Protein AF-A0A8H4WQQ3-F1 (afdb_monomer)

Organism: NCBI:txid282569

Secondary structure (DSSP, 8-state):
-----TTHHHHHHHHT--HHHHHHHHHHHHHHHHHSS------S------------TTSBHHHHHHHHHHHHHHHHTTTTS-HHHHHHHTT--HHHH---EEEEEE-PPPPPTT-TTTTTTSHHHHT--------SSEEEEEEE-SSS-EEEEEEE-TTT--HHHHHHHHHHHHHHHHHHHH-TTS--BGGG-

pLDDT: mean 80.26, std 15.05, range [39.59, 96.88]

Solvent-accessible surface area (backbone atoms only — not comparable to full-atom values): 12078 Å² total; per-residue (Å²): 13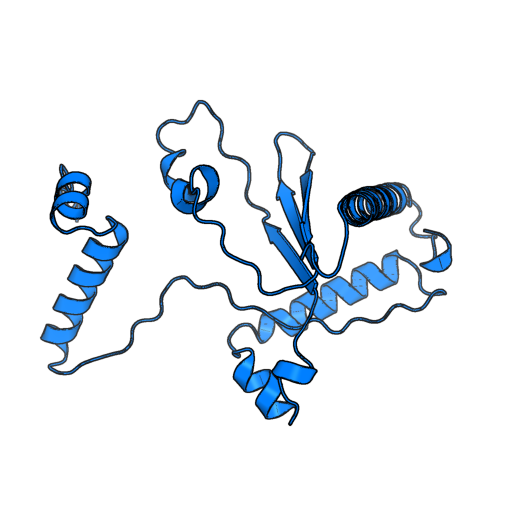6,89,78,91,56,86,58,38,66,56,50,17,57,73,74,70,48,50,59,68,48,55,52,52,46,56,49,50,55,52,50,36,68,77,64,78,50,90,82,90,80,89,76,99,72,89,72,72,79,91,82,92,79,88,85,54,58,83,40,38,47,57,56,52,52,52,49,53,53,51,50,51,51,64,50,54,78,50,54,85,59,51,58,67,60,53,32,59,75,68,74,49,58,55,86,85,70,46,72,49,62,45,81,44,78,44,90,53,80,63,78,64,92,83,41,78,80,59,56,69,78,56,38,81,56,83,72,43,85,73,73,79,82,67,93,33,54,35,32,44,36,39,33,46,38,80,76,102,42,68,45,82,44,78,47,67,32,73,92,81,43,54,71,69,55,50,52,49,51,53,50,51,54,52,47,45,53,51,50,61,71,65,43,82,80,61,70,51,29,52,70,75,102

Mean predicted aligned error: 10.43 Å

Radius of gyration: 22.16 Å; Cα contacts (8 Å, |Δi|>4): 155; chains: 1; bounding box: 56×47×51 Å

InterPro domains:
  IPR001242 Condensation domain [PF00668] (13-185)

Structure (mmCIF, N/CA/C/O backbone):
data_AF-A0A8H4WQQ3-F1
#
_entry.id   AF-A0A8H4WQQ3-F1
#
loop_
_atom_site.group_PDB
_atom_site.id
_atom_site.type_symbol
_atom_site.label_atom_id
_atom_site.label_alt_id
_atom_site.label_comp_id
_atom_site.label_asym_id
_atom_site.label_entity_id
_atom_site.label_seq_id
_atom_site.pdbx_PDB_ins_code
_atom_site.Cartn_x
_atom_site.Cartn_y
_atom_site.Cartn_z
_atom_site.occupancy
_atom_site.B_iso_or_equiv
_atom_site.auth_seq_id
_atom_site.auth_comp_id
_atom_site.auth_asym_id
_atom_site.auth_atom_id
_atom_site.pdbx_PDB_model_num
ATOM 1 N N . MET A 1 1 ? 35.604 10.184 -3.591 1.00 46.28 1 MET A N 1
ATOM 2 C CA . MET A 1 1 ? 35.791 11.022 -4.797 1.00 46.28 1 MET A CA 1
ATOM 3 C C . MET A 1 1 ? 34.620 11.992 -4.874 1.00 46.28 1 MET A C 1
ATOM 5 O O . MET A 1 1 ? 33.491 11.530 -4.796 1.00 46.28 1 MET A O 1
ATOM 9 N N . LYS A 1 2 ? 34.855 13.310 -4.925 1.00 47.78 2 LYS A N 1
ATOM 10 C CA . LYS A 1 2 ? 33.779 14.296 -5.125 1.00 47.78 2 LYS A CA 1
ATOM 11 C C . LYS A 1 2 ? 33.659 14.561 -6.620 1.00 47.78 2 LYS A C 1
ATOM 13 O O . LYS A 1 2 ? 34.654 14.922 -7.240 1.00 47.78 2 LYS A O 1
ATOM 18 N N . MET A 1 3 ? 32.474 14.337 -7.182 1.00 64.25 3 MET A N 1
ATOM 19 C CA . MET A 1 3 ? 32.207 14.645 -8.583 1.00 64.25 3 MET A CA 1
ATOM 20 C C . MET A 1 3 ? 31.626 16.054 -8.664 1.00 64.25 3 MET A C 1
ATOM 22 O O . MET A 1 3 ? 30.624 16.343 -8.008 1.00 64.25 3 MET A O 1
ATOM 26 N N . ASP A 1 4 ? 32.270 16.934 -9.427 1.00 82.25 4 ASP A N 1
ATOM 27 C CA . ASP A 1 4 ? 31.706 18.248 -9.713 1.00 82.25 4 ASP A CA 1
ATOM 28 C C . ASP A 1 4 ? 30.503 18.070 -10.639 1.00 82.25 4 ASP A C 1
ATOM 30 O O . ASP A 1 4 ? 30.627 17.618 -11.775 1.00 82.25 4 ASP A O 1
ATOM 34 N N . THR A 1 5 ? 29.328 18.366 -10.103 1.00 79.75 5 THR A N 1
ATOM 35 C CA . THR A 1 5 ? 28.041 18.244 -10.789 1.00 79.75 5 THR A CA 1
ATOM 36 C C . THR A 1 5 ? 27.404 19.610 -10.995 1.00 79.75 5 THR A C 1
ATOM 38 O O . THR A 1 5 ? 26.210 19.706 -11.265 1.00 79.75 5 THR A O 1
ATOM 41 N N . ARG A 1 6 ? 28.176 20.699 -10.883 1.00 86.06 6 ARG A N 1
ATOM 42 C CA . ARG A 1 6 ? 27.673 22.032 -11.219 1.00 86.06 6 ARG A CA 1
ATOM 43 C C . ARG A 1 6 ? 27.212 22.037 -12.671 1.00 86.06 6 ARG A C 1
ATOM 45 O O . ARG A 1 6 ? 27.948 21.666 -13.580 1.00 86.06 6 ARG A O 1
ATOM 52 N N . GLY A 1 7 ? 25.954 22.417 -12.865 1.00 76.69 7 GLY A N 1
ATOM 53 C CA . GLY A 1 7 ? 25.304 22.353 -14.166 1.00 76.69 7 GLY A CA 1
ATOM 54 C C . GLY A 1 7 ? 24.811 20.961 -14.561 1.00 76.69 7 GLY A C 1
ATOM 55 O O . GLY A 1 7 ? 24.306 20.839 -15.667 1.00 76.69 7 GLY A O 1
ATOM 56 N N . ILE A 1 8 ? 24.874 19.931 -13.704 1.00 78.94 8 ILE A N 1
ATOM 57 C CA . ILE A 1 8 ? 24.307 18.608 -14.017 1.00 78.94 8 ILE A CA 1
ATOM 58 C C . ILE A 1 8 ? 22.816 18.705 -14.290 1.00 78.94 8 ILE A C 1
ATOM 60 O O . ILE A 1 8 ? 22.351 18.065 -15.214 1.00 78.94 8 ILE A O 1
ATOM 64 N N . ASP A 1 9 ? 22.083 19.552 -13.567 1.00 66.56 9 ASP A N 1
ATOM 65 C CA . ASP A 1 9 ? 20.673 19.805 -13.853 1.00 66.56 9 ASP A CA 1
ATOM 66 C C . ASP A 1 9 ? 20.502 20.468 -15.217 1.00 66.56 9 ASP A C 1
ATOM 68 O O . ASP A 1 9 ? 19.568 20.143 -15.937 1.00 66.56 9 ASP A O 1
ATOM 72 N N . GLN A 1 10 ? 21.418 21.358 -15.614 1.00 75.19 10 GLN A N 1
ATOM 73 C CA . GLN A 1 10 ? 21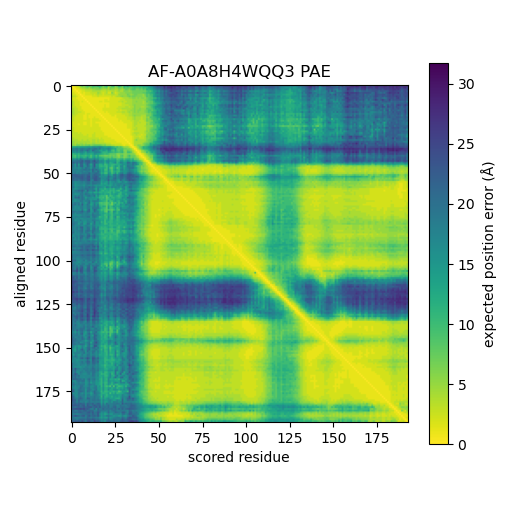.409 21.961 -16.947 1.00 75.19 10 GLN A CA 1
ATOM 74 C C . GLN A 1 10 ? 21.752 20.935 -18.029 1.00 75.19 10 GLN A C 1
ATOM 76 O O . GLN A 1 10 ? 21.120 20.925 -19.073 1.00 75.19 10 GLN A O 1
ATOM 81 N N . VAL A 1 11 ? 22.710 20.044 -17.782 1.00 80.88 11 VAL A N 1
ATOM 82 C CA . VAL A 1 11 ? 23.081 18.944 -18.680 1.00 80.88 11 VAL A CA 1
ATOM 83 C C . VAL A 1 11 ? 21.936 17.936 -18.784 1.00 80.88 11 VAL A C 1
ATOM 85 O O . VAL A 1 11 ? 21.561 17.558 -19.886 1.00 80.88 11 VAL A O 1
ATOM 88 N N . ALA A 1 12 ? 21.322 17.561 -17.663 1.00 65.06 12 ALA A N 1
ATOM 89 C CA . ALA A 1 12 ? 20.149 16.698 -17.602 1.00 65.06 12 ALA A CA 1
ATOM 90 C C . ALA A 1 12 ? 19.005 17.330 -18.384 1.00 65.06 12 ALA A C 1
ATOM 92 O O . ALA A 1 12 ? 18.402 16.668 -19.214 1.00 65.06 12 ALA A O 1
ATOM 93 N N . ARG A 1 13 ? 18.799 18.644 -18.245 1.00 61.28 13 ARG A N 1
ATOM 94 C CA . ARG A 1 13 ? 17.855 19.408 -19.070 1.00 61.28 13 ARG A CA 1
ATOM 95 C C . ARG A 1 13 ? 18.235 19.417 -20.553 1.00 61.28 13 ARG A C 1
ATOM 97 O O . ARG A 1 13 ? 17.355 19.203 -21.375 1.00 61.28 13 ARG A O 1
ATOM 104 N N . ASN A 1 14 ? 19.509 19.613 -20.902 1.00 82.19 14 ASN A N 1
ATOM 105 C CA . ASN A 1 14 ? 19.980 19.652 -22.294 1.00 82.19 14 ASN A CA 1
ATOM 106 C C . ASN A 1 14 ? 19.784 18.305 -23.004 1.00 82.19 14 ASN A C 1
ATOM 108 O O . ASN A 1 14 ? 19.417 18.277 -24.173 1.00 82.19 14 ASN A O 1
ATOM 112 N N . PHE A 1 15 ? 20.031 17.200 -22.300 1.00 72.75 15 PHE A N 1
ATOM 113 C CA . PHE A 1 15 ? 19.846 15.837 -22.806 1.00 72.75 15 PHE A CA 1
ATOM 114 C C . PHE A 1 15 ? 18.451 15.260 -22.508 1.00 72.75 15 PHE A C 1
ATOM 116 O O . PHE A 1 15 ? 18.165 14.135 -22.905 1.00 72.75 15 PHE A O 1
ATOM 123 N N . GLY A 1 16 ? 17.582 16.010 -21.824 1.00 52.69 16 GLY A N 1
ATOM 124 C CA . GLY A 1 16 ? 16.200 15.623 -21.525 1.00 52.69 16 GLY A CA 1
ATOM 125 C C . GLY A 1 16 ? 16.019 14.487 -20.504 1.00 52.69 16 GLY A C 1
ATOM 126 O O . GLY A 1 16 ? 15.115 13.675 -20.661 1.00 52.69 16 GLY A O 1
ATOM 127 N N . VAL A 1 17 ? 16.847 14.395 -19.463 1.00 66.06 17 VAL A N 1
ATOM 128 C CA . VAL A 1 17 ? 16.840 13.313 -18.461 1.00 66.06 17 VAL A CA 1
ATOM 129 C C . VAL A 1 17 ? 16.838 13.849 -17.020 1.00 66.06 17 VAL A C 1
ATOM 131 O O . VAL A 1 17 ? 17.040 15.041 -16.800 1.00 66.06 17 VAL A O 1
ATOM 134 N N . THR A 1 18 ? 16.605 12.998 -16.008 1.00 65.81 18 THR A N 1
ATOM 135 C CA . THR A 1 18 ? 16.828 13.396 -14.603 1.00 65.81 18 THR A CA 1
ATOM 136 C C . THR A 1 18 ? 18.312 13.289 -14.264 1.00 65.81 18 THR A C 1
ATOM 138 O O . THR A 1 18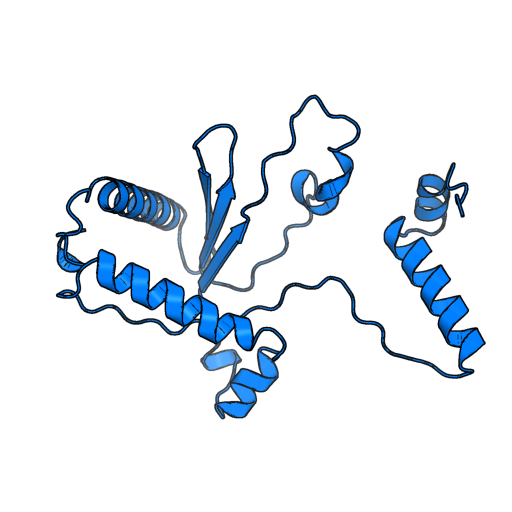 ? 19.026 12.488 -14.878 1.00 65.81 18 THR A O 1
ATOM 141 N N . PRO A 1 19 ? 18.801 14.020 -13.251 1.00 67.12 19 PRO A N 1
ATOM 142 C CA . PRO A 1 19 ? 20.152 13.802 -12.752 1.00 67.12 19 PRO A CA 1
ATOM 143 C C . PRO A 1 19 ? 20.411 12.317 -12.448 1.00 67.12 19 PRO A C 1
ATOM 145 O O . PRO A 1 19 ? 21.446 11.789 -12.838 1.00 67.12 19 PRO A O 1
ATOM 148 N N . SER A 1 20 ? 19.421 11.612 -11.879 1.00 63.69 20 SER A N 1
ATOM 149 C CA . SER A 1 20 ? 19.464 10.163 -11.625 1.00 63.69 20 SER A CA 1
ATOM 150 C C . SER A 1 20 ? 19.756 9.333 -12.885 1.00 63.69 20 SER A C 1
ATOM 152 O O . SER A 1 20 ? 20.583 8.426 -12.834 1.00 63.69 20 SER A O 1
ATOM 154 N N . ILE A 1 21 ? 19.183 9.688 -14.038 1.00 71.38 21 ILE A N 1
ATOM 155 C CA . ILE A 1 21 ? 19.431 8.990 -15.307 1.00 71.38 21 ILE A CA 1
ATOM 156 C C . ILE A 1 21 ? 20.814 9.293 -15.884 1.00 71.38 21 ILE A C 1
ATOM 158 O O . ILE A 1 21 ? 21.415 8.406 -16.484 1.00 71.38 21 ILE A O 1
ATOM 162 N N . ILE A 1 22 ? 21.372 10.488 -15.674 1.00 80.50 22 ILE A N 1
ATOM 163 C CA . ILE A 1 22 ? 22.774 10.746 -16.051 1.00 80.50 22 ILE A CA 1
ATOM 164 C C . ILE A 1 22 ? 23.697 9.784 -15.303 1.00 80.50 22 ILE A C 1
ATOM 166 O O . ILE A 1 22 ? 24.599 9.194 -15.899 1.00 80.50 22 ILE A O 1
ATOM 170 N N . PHE A 1 23 ? 23.446 9.578 -14.012 1.00 77.00 23 PHE A N 1
ATOM 171 C CA . PHE A 1 23 ? 24.194 8.613 -13.214 1.00 77.00 23 PHE A CA 1
ATOM 172 C C . PHE A 1 23 ? 23.930 7.168 -13.662 1.00 77.00 23 PHE A C 1
ATOM 174 O O . PHE A 1 23 ? 24.882 6.405 -13.827 1.00 77.00 23 PHE A O 1
ATOM 181 N N . GLN A 1 24 ? 22.669 6.804 -13.932 1.00 74.81 24 GLN A N 1
ATOM 182 C CA . GLN A 1 24 ? 22.300 5.475 -14.435 1.00 74.81 24 GLN A CA 1
ATOM 183 C C . GLN A 1 24 ? 22.945 5.179 -15.800 1.00 74.81 24 GLN A C 1
ATOM 185 O O . GLN A 1 24 ? 23.399 4.060 -16.043 1.00 74.81 24 GLN A O 1
ATOM 190 N N . ALA A 1 25 ? 23.064 6.177 -16.677 1.00 78.50 25 ALA A N 1
ATOM 191 C CA . ALA A 1 25 ? 23.728 6.065 -17.970 1.00 78.50 25 ALA A CA 1
ATOM 192 C C . ALA A 1 25 ? 25.250 5.957 -17.824 1.00 78.50 25 ALA A C 1
ATOM 194 O O . ALA A 1 25 ? 25.857 5.077 -18.430 1.00 78.50 25 ALA A O 1
ATOM 195 N N . ALA A 1 26 ? 25.873 6.793 -16.986 1.00 84.44 26 ALA A N 1
ATOM 196 C CA . ALA A 1 26 ? 27.306 6.700 -16.702 1.00 84.44 26 ALA A CA 1
ATOM 197 C C . ALA A 1 26 ? 27.681 5.306 -16.168 1.00 84.44 26 ALA A C 1
ATOM 199 O O . ALA A 1 26 ? 28.670 4.714 -16.605 1.00 84.44 26 ALA A O 1
ATOM 200 N N . PHE A 1 27 ? 26.837 4.752 -15.295 1.00 80.56 27 PHE A N 1
ATOM 201 C CA . PHE A 1 27 ? 26.964 3.393 -14.785 1.00 80.56 27 PHE A CA 1
ATOM 202 C C . PHE A 1 27 ? 26.789 2.335 -15.882 1.00 80.56 27 PHE A C 1
ATOM 204 O O . PHE A 1 27 ? 27.648 1.471 -16.039 1.00 80.56 27 PHE A O 1
ATOM 211 N N . THR A 1 28 ? 25.732 2.435 -16.691 1.00 76.31 28 THR A N 1
ATOM 212 C CA . THR A 1 28 ? 25.462 1.499 -17.798 1.00 76.31 28 THR A CA 1
ATOM 213 C C . THR A 1 28 ? 26.608 1.480 -18.816 1.00 76.31 28 THR A C 1
ATOM 215 O O . THR A 1 28 ? 27.023 0.418 -19.276 1.00 76.31 28 THR A O 1
ATOM 218 N N . LEU A 1 29 ? 27.170 2.647 -19.142 1.00 83.75 29 LEU A N 1
ATOM 219 C CA . LEU A 1 29 ? 28.273 2.787 -20.094 1.00 83.75 29 LEU A CA 1
ATOM 220 C C . LEU A 1 29 ? 29.587 2.215 -19.559 1.00 83.75 29 LEU A C 1
ATOM 222 O O . LEU A 1 29 ? 30.321 1.561 -20.301 1.00 83.75 29 LEU A O 1
ATOM 226 N N . TRP A 1 30 ? 29.895 2.450 -18.284 1.00 84.19 30 TRP A N 1
ATOM 227 C CA . TRP A 1 30 ? 31.016 1.785 -17.624 1.00 84.19 30 TRP A CA 1
ATOM 228 C C . TRP A 1 30 ? 30.828 0.263 -17.638 1.00 84.19 30 TRP A C 1
ATOM 230 O O . TRP A 1 30 ? 31.740 -0.465 -18.031 1.00 84.19 30 TRP A O 1
ATOM 240 N N . LEU A 1 31 ? 29.624 -0.197 -17.291 1.00 78.75 31 LEU A N 1
ATOM 241 C CA . LEU A 1 31 ? 29.286 -1.608 -17.174 1.00 78.75 31 LEU A CA 1
ATOM 242 C C . LEU A 1 31 ? 29.431 -2.336 -18.518 1.00 78.75 31 LEU A C 1
ATOM 244 O O . LEU A 1 31 ? 30.065 -3.384 -18.578 1.00 78.75 31 LEU A O 1
ATOM 248 N N . ALA A 1 32 ? 28.936 -1.746 -19.606 1.00 77.50 32 ALA A N 1
ATOM 249 C CA . ALA A 1 32 ? 29.079 -2.297 -20.953 1.00 77.50 32 ALA A CA 1
ATOM 250 C C . ALA A 1 32 ? 30.551 -2.409 -21.399 1.00 77.50 32 ALA A C 1
ATOM 252 O O . ALA A 1 32 ? 30.943 -3.378 -22.051 1.00 77.50 32 ALA A O 1
ATOM 253 N N . ARG A 1 33 ? 31.393 -1.429 -21.039 1.00 83.12 33 ARG A N 1
ATOM 254 C CA . ARG A 1 33 ? 32.833 -1.455 -21.359 1.00 83.12 33 ARG A CA 1
ATOM 255 C C . ARG A 1 33 ? 33.573 -2.529 -20.578 1.00 83.12 33 ARG A C 1
ATOM 257 O O . ARG A 1 33 ? 34.467 -3.170 -21.124 1.00 83.12 33 ARG A O 1
ATOM 264 N N . ALA A 1 34 ? 33.212 -2.708 -1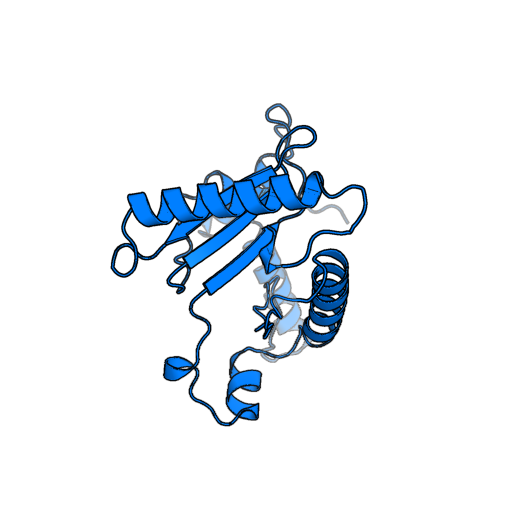9.314 1.00 74.88 34 ALA A N 1
ATOM 265 C CA . ALA A 1 34 ? 33.858 -3.666 -18.433 1.00 74.88 34 ALA A CA 1
ATOM 266 C C . ALA A 1 34 ? 33.626 -5.123 -18.874 1.00 74.88 34 ALA A C 1
ATOM 268 O O . ALA A 1 34 ? 34.502 -5.961 -18.677 1.00 74.88 34 ALA A O 1
ATOM 269 N N . THR A 1 35 ? 32.486 -5.430 -19.498 1.00 79.50 35 THR A N 1
ATOM 270 C CA . THR A 1 35 ? 32.051 -6.823 -19.735 1.00 79.50 35 THR A CA 1
ATOM 271 C C . THR A 1 35 ? 31.840 -7.203 -21.195 1.00 79.50 35 THR A C 1
ATOM 273 O O . THR A 1 35 ? 31.560 -8.363 -21.495 1.00 79.50 35 THR A O 1
ATOM 276 N N . LYS A 1 36 ? 31.975 -6.240 -22.114 1.00 66.88 36 LYS A N 1
ATOM 277 C CA . LYS A 1 36 ? 31.909 -6.443 -23.569 1.00 66.88 36 LYS A CA 1
ATOM 278 C C . LYS A 1 36 ? 30.584 -7.050 -24.081 1.00 66.88 36 LYS A C 1
ATOM 280 O O . LYS A 1 36 ? 30.545 -7.531 -25.209 1.00 66.88 36 LYS A O 1
ATOM 285 N N . SER A 1 37 ? 29.505 -7.013 -23.294 1.00 60.16 37 SER A N 1
ATOM 286 C CA . SER A 1 37 ? 28.151 -7.470 -23.660 1.00 60.16 37 SER A CA 1
ATOM 287 C C . SER A 1 37 ? 27.072 -6.707 -22.869 1.00 60.16 37 SER A C 1
ATOM 289 O O . SER A 1 37 ? 27.385 -6.001 -21.908 1.00 60.16 37 SER A O 1
ATOM 291 N N . GLY A 1 38 ? 25.809 -6.777 -23.307 1.00 56.00 38 GLY A N 1
ATOM 292 C CA . GLY A 1 38 ? 24.681 -6.140 -22.612 1.00 56.00 38 GLY A CA 1
ATOM 293 C C . GLY A 1 38 ? 24.315 -6.854 -21.304 1.00 56.00 38 GLY A C 1
ATOM 294 O O . GLY A 1 38 ? 24.435 -8.073 -21.220 1.00 56.00 38 GLY A O 1
ATOM 295 N N . HIS A 1 39 ? 23.831 -6.110 -20.301 1.00 60.44 39 HIS A N 1
ATOM 296 C CA . HIS A 1 39 ? 23.359 -6.662 -19.021 1.00 60.44 39 HIS A CA 1
ATOM 297 C C . HIS A 1 39 ? 22.082 -5.991 -18.520 1.00 60.44 39 HIS A C 1
ATOM 299 O O . HIS A 1 39 ? 21.784 -4.856 -18.892 1.00 60.44 39 HIS A O 1
ATOM 305 N N . SER A 1 40 ? 21.392 -6.666 -17.599 1.00 55.12 40 SER A N 1
ATOM 306 C CA . SER A 1 40 ? 20.269 -6.127 -16.831 1.00 55.12 40 SER A CA 1
ATOM 307 C C . SER A 1 40 ? 20.734 -5.424 -15.552 1.00 55.12 40 SER A C 1
ATOM 309 O O . SER A 1 40 ? 21.599 -5.931 -14.838 1.00 55.12 40 SER A O 1
ATOM 311 N N . ILE A 1 41 ? 20.105 -4.293 -15.230 1.00 59.06 41 ILE A N 1
ATOM 312 C CA . ILE A 1 41 ? 20.260 -3.581 -13.955 1.00 59.06 41 ILE A CA 1
ATOM 313 C C . ILE A 1 41 ? 18.892 -3.480 -13.264 1.00 59.06 41 ILE A C 1
ATOM 315 O O . ILE A 1 41 ? 17.907 -3.135 -13.914 1.00 59.06 41 ILE A O 1
ATOM 319 N N . ASN A 1 42 ? 18.819 -3.768 -11.962 1.00 56.34 42 ASN A N 1
ATOM 320 C CA . ASN A 1 42 ? 17.598 -3.561 -11.173 1.00 56.34 42 ASN A CA 1
ATOM 321 C C . ASN A 1 42 ? 17.526 -2.098 -10.705 1.00 56.34 42 ASN A C 1
ATOM 323 O O . ASN A 1 42 ? 18.515 -1.558 -10.208 1.00 56.34 42 ASN A O 1
ATOM 327 N N . GLY A 1 43 ? 16.367 -1.454 -10.876 1.00 58.75 43 GLY A N 1
ATOM 328 C CA . GLY A 1 43 ? 16.091 -0.101 -10.374 1.00 58.75 43 GLY A CA 1
ATOM 329 C C . GLY A 1 43 ? 15.431 -0.097 -8.988 1.00 58.75 43 GLY A C 1
ATOM 330 O O . GLY A 1 43 ? 15.091 -1.146 -8.449 1.00 58.75 43 GLY A O 1
ATOM 331 N N . THR A 1 44 ? 15.212 1.089 -8.412 1.00 51.72 44 THR A N 1
ATOM 332 C CA . THR A 1 44 ? 14.429 1.274 -7.175 1.00 51.72 44 THR A CA 1
ATOM 333 C C . THR A 1 44 ? 12.938 1.130 -7.473 1.00 51.72 44 THR A C 1
ATOM 335 O O . THR A 1 44 ? 12.313 2.085 -7.935 1.00 51.72 44 THR A O 1
ATOM 338 N N . LEU A 1 45 ? 12.371 -0.055 -7.246 1.00 58.62 45 LEU A N 1
ATOM 339 C CA . LEU A 1 45 ? 10.962 -0.345 -7.513 1.00 58.62 45 LEU A CA 1
ATOM 340 C C . LEU A 1 45 ? 10.301 -0.970 -6.282 1.00 58.62 45 LEU A C 1
ATOM 342 O O . LEU A 1 45 ? 10.880 -1.838 -5.634 1.00 58.62 45 LEU A O 1
ATOM 346 N N . ALA A 1 46 ? 9.085 -0.517 -5.977 1.00 71.75 46 ALA A N 1
ATOM 347 C CA . ALA A 1 46 ? 8.199 -1.196 -5.041 1.00 71.75 46 ALA A CA 1
ATOM 348 C C . ALA A 1 46 ? 7.590 -2.433 -5.718 1.00 71.75 46 ALA A C 1
ATOM 350 O O . ALA A 1 46 ? 7.276 -2.386 -6.910 1.00 71.75 46 ALA A O 1
ATOM 351 N N . ASN A 1 47 ? 7.396 -3.512 -4.957 1.00 81.44 47 ASN A N 1
ATOM 352 C CA . ASN A 1 47 ? 6.621 -4.670 -5.395 1.00 81.44 47 ASN A CA 1
ATOM 353 C C . ASN A 1 47 ? 5.242 -4.660 -4.719 1.00 81.44 47 ASN A C 1
ATOM 355 O O . ASN A 1 47 ? 5.119 -4.260 -3.562 1.00 81.44 47 ASN A O 1
ATOM 359 N N . PHE A 1 48 ? 4.210 -5.092 -5.441 1.00 86.50 48 PHE A N 1
ATOM 360 C CA . PHE A 1 48 ? 2.856 -5.223 -4.906 1.00 86.50 48 PHE A CA 1
ATOM 361 C C . PHE A 1 48 ? 2.626 -6.665 -4.478 1.00 86.50 48 PHE A C 1
ATOM 363 O O . PHE A 1 48 ? 2.851 -7.578 -5.269 1.00 86.50 48 PHE A O 1
ATOM 370 N N . LEU A 1 49 ? 2.137 -6.865 -3.257 1.00 90.38 49 LEU A N 1
ATOM 371 C CA . LEU A 1 49 ? 1.918 -8.196 -2.704 1.00 90.38 49 LEU A CA 1
ATOM 372 C C . LEU A 1 49 ? 0.432 -8.397 -2.392 1.00 90.38 49 LEU A C 1
ATOM 374 O O . LEU A 1 49 ? -0.178 -7.519 -1.776 1.00 90.38 49 LEU A O 1
ATOM 378 N N . PRO A 1 50 ? -0.176 -9.511 -2.834 1.00 91.38 50 PRO A N 1
ATOM 379 C CA . PRO A 1 50 ? -1.538 -9.839 -2.458 1.00 91.38 50 PRO A CA 1
ATOM 380 C C . PRO A 1 50 ? -1.558 -10.255 -0.986 1.00 91.38 50 PRO A C 1
ATOM 382 O O . PRO A 1 50 ? -0.784 -11.111 -0.566 1.00 91.38 50 PRO A O 1
ATOM 385 N N . ILE A 1 51 ? -2.464 -9.658 -0.220 1.00 89.25 51 ILE A N 1
ATOM 386 C CA . ILE A 1 51 ? -2.751 -10.047 1.159 1.00 89.25 51 ILE A CA 1
ATOM 387 C C . ILE A 1 51 ? -4.160 -10.632 1.154 1.00 89.25 51 ILE A C 1
ATOM 389 O O . ILE A 1 51 ? -5.105 -9.963 0.738 1.00 89.25 51 ILE A O 1
ATOM 393 N N . TRP A 1 52 ? -4.287 -11.894 1.559 1.00 83.50 52 TRP A N 1
ATOM 394 C CA . TRP A 1 52 ? -5.574 -12.567 1.698 1.00 83.50 52 TRP A CA 1
ATOM 395 C C . TRP A 1 52 ? -5.917 -12.660 3.176 1.00 83.50 52 TRP A C 1
ATOM 397 O O . TRP A 1 52 ? -5.321 -13.454 3.898 1.00 83.50 52 TRP A O 1
ATOM 407 N N . THR A 1 53 ? -6.871 -11.854 3.627 1.00 81.00 53 THR A N 1
ATOM 408 C CA . THR A 1 53 ? -7.283 -11.823 5.030 1.00 81.00 53 THR A CA 1
ATOM 409 C C . THR A 1 53 ? -8.802 -11.871 5.113 1.00 81.00 53 THR A C 1
ATOM 411 O O . THR A 1 53 ? -9.507 -11.135 4.425 1.00 81.00 53 THR A O 1
ATOM 414 N N . GLY A 1 54 ? -9.313 -12.787 5.933 1.00 84.31 54 GLY A N 1
ATOM 415 C CA . GLY A 1 54 ? -10.709 -12.796 6.360 1.00 84.31 54 GLY A CA 1
ATOM 416 C C . GLY A 1 54 ? -10.860 -12.153 7.736 1.00 84.31 54 GLY A C 1
ATOM 417 O O . GLY A 1 54 ? -9.864 -11.893 8.424 1.00 84.31 54 GLY A O 1
ATOM 418 N N . THR A 1 55 ? -12.108 -11.949 8.136 1.00 85.12 55 THR A N 1
ATOM 419 C CA . THR A 1 55 ? -12.486 -11.546 9.491 1.00 85.12 55 THR A CA 1
ATOM 420 C C . THR A 1 55 ? -13.496 -12.538 10.061 1.00 85.12 55 THR A C 1
ATOM 422 O O . THR A 1 55 ? -14.315 -13.094 9.325 1.00 85.12 55 THR A O 1
ATOM 425 N N . ASP A 1 56 ? -13.418 -12.781 11.365 1.00 89.00 56 ASP A N 1
ATOM 426 C CA . ASP A 1 56 ? -14.431 -13.509 12.134 1.00 89.00 56 ASP A CA 1
ATOM 427 C C . ASP A 1 56 ? -15.144 -12.483 13.027 1.00 89.00 56 ASP A C 1
ATOM 429 O O . ASP A 1 56 ? -14.478 -11.847 13.837 1.00 89.00 56 ASP A O 1
ATOM 433 N N . PRO A 1 57 ? -16.471 -12.288 12.911 1.00 90.06 57 PRO A N 1
ATOM 434 C CA . PRO A 1 57 ? -17.186 -11.286 13.707 1.00 90.06 57 PRO A CA 1
ATOM 435 C C . PRO A 1 57 ? -16.985 -11.432 15.222 1.00 90.06 57 PRO A C 1
ATOM 437 O O . PRO A 1 57 ? -17.018 -10.442 15.949 1.00 90.06 57 PRO A O 1
ATOM 440 N N . SER A 1 58 ? -16.743 -12.661 15.690 1.00 93.31 58 SER A N 1
ATOM 441 C CA . SER A 1 58 ? -16.530 -12.971 17.103 1.00 93.31 58 SER A CA 1
ATOM 442 C C . SER A 1 58 ? -15.076 -12.830 17.563 1.00 93.31 58 SER A C 1
ATOM 444 O O . SER A 1 58 ? -14.812 -12.900 18.768 1.00 93.31 58 SER A O 1
ATOM 446 N N . GLU A 1 59 ? -14.121 -12.632 16.643 1.00 94.19 59 GLU A N 1
ATOM 447 C CA . GLU A 1 59 ? -12.720 -12.430 17.012 1.00 94.19 59 GLU A CA 1
ATOM 448 C C . GLU A 1 59 ? -12.535 -11.068 17.681 1.00 94.19 59 GLU A C 1
ATOM 450 O O . GLU A 1 59 ? -13.183 -10.076 17.335 1.00 94.19 59 GLU A O 1
ATOM 455 N N . LYS A 1 60 ? -11.626 -11.002 18.656 1.00 93.44 60 LYS A N 1
ATOM 456 C CA . LYS A 1 60 ? -11.245 -9.717 19.235 1.00 93.44 60 LYS A CA 1
ATOM 457 C C . LYS A 1 60 ? -10.466 -8.907 18.218 1.00 93.44 60 LYS A C 1
ATOM 459 O O . LYS A 1 60 ? -9.595 -9.436 17.528 1.00 93.44 60 LYS A O 1
ATOM 464 N N . VAL A 1 61 ? -10.669 -7.595 18.236 1.00 92.19 61 VAL A N 1
ATOM 465 C CA . VAL A 1 61 ? -9.896 -6.656 17.414 1.00 92.19 61 VAL A CA 1
ATOM 466 C C . VAL A 1 61 ? -8.396 -6.805 17.679 1.00 92.19 61 VAL A C 1
ATOM 468 O O . VAL A 1 61 ? -7.598 -6.771 16.747 1.00 92.19 61 VAL A O 1
ATOM 471 N N . SER A 1 62 ? -7.990 -7.047 18.931 1.00 92.69 62 SER A N 1
ATOM 472 C CA . SER A 1 62 ? -6.585 -7.303 19.272 1.00 92.69 62 SER A CA 1
ATOM 473 C C . SER A 1 62 ? -6.004 -8.519 18.559 1.00 92.69 62 SER A C 1
ATOM 475 O O . SER A 1 62 ? -4.852 -8.482 18.131 1.00 92.69 62 SER A O 1
ATOM 477 N N . ASP A 1 63 ? -6.801 -9.575 18.432 1.00 92.94 63 ASP A N 1
ATOM 478 C CA . ASP A 1 63 ? -6.366 -10.846 17.865 1.00 92.94 63 ASP A CA 1
ATOM 479 C C . ASP A 1 63 ? -6.302 -10.725 16.336 1.00 92.94 63 ASP A C 1
ATOM 481 O O . ASP A 1 63 ? -5.321 -11.158 15.727 1.00 92.94 63 ASP A O 1
ATOM 485 N N . LEU A 1 64 ? -7.266 -10.016 15.729 1.00 91.56 64 LEU A N 1
ATOM 486 C CA . LEU A 1 64 ? -7.211 -9.604 14.325 1.00 91.56 64 LEU A CA 1
ATOM 487 C C . LEU A 1 64 ? -5.943 -8.787 14.032 1.00 91.56 64 LEU A C 1
ATOM 489 O O . LEU A 1 64 ? -5.233 -9.090 13.076 1.00 91.56 64 LEU A O 1
ATOM 493 N N . LEU A 1 65 ? -5.618 -7.778 14.849 1.00 91.38 65 LEU A N 1
ATOM 494 C CA . LEU A 1 65 ? -4.423 -6.945 14.656 1.00 91.38 65 LEU A CA 1
ATOM 495 C C . LEU A 1 65 ? -3.126 -7.761 14.740 1.00 91.38 65 LEU A C 1
ATOM 497 O O . LEU A 1 65 ? -2.234 -7.575 13.911 1.00 91.38 65 LEU A O 1
ATOM 501 N N . THR A 1 66 ? -3.021 -8.673 15.710 1.00 93.31 66 THR A N 1
ATOM 502 C CA . THR A 1 66 ? -1.870 -9.579 15.824 1.00 93.31 66 THR A CA 1
ATOM 503 C C . THR A 1 66 ? -1.747 -10.468 14.591 1.00 93.31 66 THR A C 1
ATOM 505 O O . THR A 1 66 ? -0.670 -10.537 14.002 1.00 93.31 66 THR A O 1
ATOM 508 N N . ARG A 1 67 ? -2.849 -11.072 14.138 1.00 93.56 67 ARG A N 1
ATOM 509 C CA . ARG A 1 67 ? -2.862 -11.917 12.939 1.00 93.56 67 ARG A CA 1
ATOM 510 C C . ARG A 1 67 ? -2.476 -11.143 11.678 1.00 93.56 67 ARG A C 1
ATOM 512 O O . ARG A 1 67 ? -1.621 -11.595 10.927 1.00 93.56 67 ARG A O 1
ATOM 519 N N . LEU A 1 68 ? -3.028 -9.943 11.473 1.00 91.88 68 LEU A N 1
ATOM 520 C CA . LEU A 1 68 ? -2.665 -9.082 10.340 1.00 91.88 68 LEU A CA 1
ATOM 521 C C . LEU A 1 68 ? -1.174 -8.710 10.351 1.00 91.88 68 LEU A C 1
ATOM 523 O O . LEU A 1 68 ? -0.556 -8.613 9.289 1.00 91.88 68 LEU A O 1
ATOM 527 N N . GLN A 1 69 ? -0.583 -8.510 11.534 1.00 92.62 69 GLN A N 1
ATOM 528 C CA . GLN A 1 69 ? 0.848 -8.241 11.670 1.00 92.62 69 GLN A CA 1
ATOM 529 C C . GLN A 1 69 ? 1.704 -9.450 11.265 1.00 92.62 69 GLN A C 1
ATOM 531 O O . GLN A 1 69 ? 2.719 -9.268 10.585 1.00 92.62 69 GLN A O 1
ATOM 536 N N . GLU A 1 70 ? 1.301 -10.656 11.664 1.00 93.25 70 GLU A N 1
ATOM 537 C CA . GLU A 1 70 ? 1.957 -11.913 11.287 1.00 93.25 70 GLU A CA 1
ATOM 538 C C . GLU A 1 70 ? 1.835 -12.176 9.778 1.00 93.25 70 GLU A C 1
ATOM 540 O O . GLU A 1 70 ? 2.845 -12.428 9.115 1.00 93.25 70 GLU A O 1
ATOM 545 N N . ASP A 1 71 ? 0.634 -12.014 9.213 1.00 91.12 71 ASP A N 1
ATOM 546 C CA . ASP A 1 71 ? 0.368 -12.159 7.777 1.00 91.12 71 ASP A CA 1
ATOM 547 C C . ASP A 1 71 ? 1.215 -11.179 6.952 1.00 91.12 71 ASP A C 1
ATOM 549 O O . ASP A 1 71 ? 1.824 -11.553 5.946 1.00 91.12 71 ASP A O 1
ATOM 553 N N . PHE A 1 72 ? 1.313 -9.919 7.392 1.00 90.06 72 PHE A N 1
ATOM 554 C CA . PHE A 1 72 ? 2.146 -8.914 6.732 1.00 90.06 72 PHE A CA 1
ATOM 555 C C . PHE A 1 72 ? 3.623 -9.332 6.694 1.00 90.06 72 PHE A C 1
ATOM 557 O O . PHE A 1 72 ? 4.279 -9.185 5.659 1.00 90.06 72 PHE A O 1
ATOM 564 N N . TRP A 1 73 ? 4.159 -9.883 7.786 1.00 90.69 73 TRP A N 1
ATOM 565 C CA . TRP A 1 73 ? 5.538 -10.385 7.811 1.00 90.69 73 TRP A CA 1
ATOM 566 C C . TRP A 1 73 ? 5.720 -11.572 6.867 1.00 90.69 73 TRP A C 1
ATOM 568 O O . TRP A 1 73 ? 6.588 -11.519 5.999 1.00 90.69 73 TRP A O 1
ATOM 578 N N . ALA A 1 74 ? 4.849 -12.578 6.943 1.00 91.00 74 ALA A N 1
ATOM 579 C CA . ALA A 1 74 ? 4.931 -13.760 6.085 1.00 91.00 74 ALA A CA 1
ATOM 580 C C . ALA A 1 74 ? 4.866 -13.413 4.582 1.00 91.00 74 ALA A C 1
ATOM 582 O O . ALA A 1 74 ? 5.604 -13.965 3.758 1.00 91.00 74 ALA A O 1
ATOM 583 N N . VAL A 1 75 ? 4.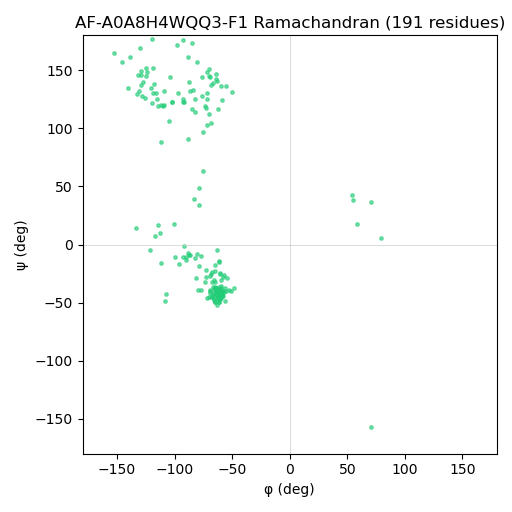007 -12.463 4.203 1.00 90.75 75 VAL A N 1
ATOM 584 C CA . VAL A 1 75 ? 3.882 -12.008 2.812 1.00 90.75 75 VAL A CA 1
ATOM 585 C C . VAL A 1 75 ? 5.118 -11.219 2.374 1.00 90.75 75 VAL A C 1
ATOM 587 O O . VAL A 1 75 ? 5.652 -11.458 1.289 1.00 90.75 75 VAL A O 1
ATOM 590 N N . THR A 1 76 ? 5.608 -10.296 3.206 1.00 88.38 76 THR A N 1
ATOM 591 C CA . THR A 1 76 ? 6.759 -9.444 2.856 1.00 88.38 76 THR A CA 1
ATOM 592 C C . THR A 1 76 ? 8.081 -10.204 2.770 1.00 88.38 76 THR A C 1
ATOM 594 O O . THR A 1 76 ? 8.925 -9.825 1.955 1.00 88.38 76 THR A O 1
ATOM 597 N N . GLU A 1 77 ? 8.240 -11.320 3.489 1.00 91.50 77 GLU A N 1
ATOM 598 C CA . GLU A 1 77 ? 9.370 -12.250 3.310 1.00 91.50 77 GLU A CA 1
ATOM 599 C C . GLU A 1 77 ? 9.477 -12.783 1.870 1.00 91.50 77 GLU A C 1
ATOM 601 O O . GLU A 1 77 ? 10.569 -13.080 1.386 1.00 91.50 77 GLU A O 1
ATOM 606 N N . ASN A 1 78 ? 8.358 -12.821 1.143 1.00 90.56 78 ASN A N 1
ATOM 607 C CA . ASN A 1 78 ? 8.272 -13.247 -0.252 1.00 90.56 78 ASN A CA 1
ATOM 608 C C . ASN A 1 78 ? 8.212 -12.061 -1.233 1.00 90.56 78 ASN A C 1
ATOM 610 O O . ASN A 1 78 ? 7.862 -12.219 -2.403 1.00 90.56 78 ASN A O 1
ATOM 614 N N . GLY A 1 79 ? 8.608 -10.865 -0.781 1.00 86.62 79 GLY A N 1
ATOM 615 C CA . GLY A 1 79 ? 8.494 -9.601 -1.512 1.00 86.62 79 GLY A CA 1
ATOM 616 C C . GLY A 1 79 ? 9.286 -9.494 -2.819 1.00 86.62 79 GLY A C 1
ATOM 617 O O . GLY A 1 79 ? 9.156 -8.497 -3.529 1.00 86.62 79 GLY A O 1
ATOM 618 N N . LEU A 1 80 ? 10.097 -10.499 -3.154 1.00 85.44 80 LEU A N 1
ATOM 619 C CA . LEU A 1 80 ? 10.860 -10.580 -4.403 1.00 85.44 80 LEU A CA 1
ATOM 620 C C . LEU A 1 80 ? 10.121 -11.328 -5.521 1.00 85.44 80 LEU A C 1
ATOM 622 O O . LEU A 1 80 ? 10.570 -11.292 -6.664 1.00 85.44 80 LEU A O 1
ATOM 626 N N . VAL A 1 81 ? 9.011 -12.001 -5.209 1.00 89.81 81 VAL A N 1
ATOM 627 C CA . VAL A 1 81 ? 8.204 -12.721 -6.200 1.00 89.81 81 VAL A CA 1
ATOM 628 C C . VAL A 1 81 ? 7.268 -11.733 -6.891 1.00 89.81 81 VAL A C 1
ATOM 630 O O . VAL A 1 81 ? 6.524 -11.000 -6.236 1.00 89.81 81 VAL A O 1
ATOM 633 N N . GLY A 1 82 ? 7.315 -11.681 -8.222 1.00 88.00 82 GLY A N 1
ATOM 634 C CA . GLY A 1 82 ? 6.436 -10.808 -8.993 1.00 88.00 82 GLY A CA 1
ATOM 635 C C . GLY A 1 82 ? 4.985 -11.286 -8.942 1.00 88.00 82 GLY A C 1
ATOM 636 O O . GLY A 1 82 ? 4.720 -12.483 -8.846 1.00 88.00 82 GLY A O 1
ATOM 637 N N . LEU A 1 83 ? 4.026 -10.362 -9.064 1.00 89.38 83 LEU A N 1
ATOM 638 C CA . LEU A 1 83 ? 2.602 -10.725 -9.111 1.00 89.38 83 LEU A CA 1
ATOM 639 C C . LEU A 1 83 ? 2.299 -11.783 -10.178 1.00 89.38 83 LEU A C 1
ATOM 641 O O . LEU A 1 83 ? 1.503 -12.680 -9.925 1.00 89.38 83 LEU A O 1
ATOM 645 N N . ASP A 1 84 ? 2.927 -11.701 -11.349 1.00 89.12 84 ASP A N 1
ATOM 646 C CA . ASP A 1 84 ? 2.670 -12.652 -12.432 1.00 89.12 84 ASP A CA 1
ATOM 647 C C . ASP A 1 84 ? 3.094 -14.079 -12.053 1.00 89.12 84 ASP A C 1
ATOM 649 O O . ASP A 1 84 ? 2.332 -15.013 -12.297 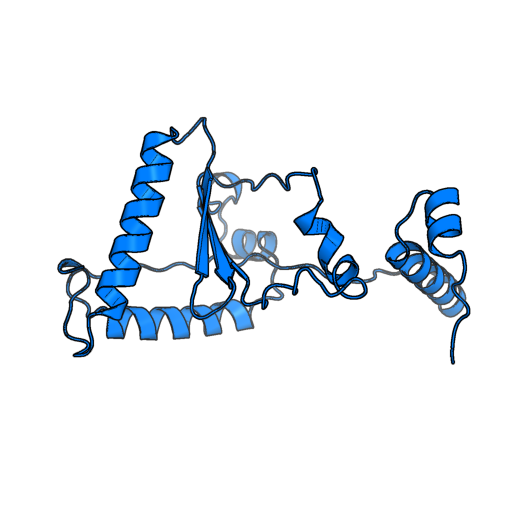1.00 89.12 84 ASP A O 1
ATOM 653 N N . ASP A 1 85 ? 4.224 -14.238 -11.357 1.00 92.19 85 ASP A N 1
ATOM 654 C CA . ASP A 1 85 ? 4.675 -15.536 -10.844 1.00 92.19 85 ASP A CA 1
ATOM 655 C C . ASP A 1 85 ? 3.712 -16.082 -9.778 1.00 92.19 85 ASP A C 1
ATOM 657 O O . ASP A 1 85 ? 3.433 -17.281 -9.747 1.00 92.19 85 ASP A O 1
ATOM 661 N N . ILE A 1 86 ? 3.156 -15.208 -8.927 1.00 93.19 86 ILE A N 1
ATOM 662 C CA . ILE A 1 86 ? 2.152 -15.591 -7.922 1.00 93.19 86 ILE A CA 1
ATOM 663 C C . ILE A 1 86 ? 0.889 -16.124 -8.611 1.00 93.19 86 ILE A C 1
ATOM 665 O O . ILE A 1 86 ? 0.440 -17.228 -8.309 1.00 93.19 86 ILE A O 1
ATOM 669 N N . TYR A 1 87 ? 0.328 -15.378 -9.566 1.00 92.81 87 TYR A N 1
ATOM 670 C CA . TYR A 1 87 ? -0.884 -15.790 -10.285 1.00 92.81 87 TYR A CA 1
ATOM 671 C C . TYR A 1 87 ? -0.655 -17.041 -11.143 1.00 92.81 87 TYR A C 1
ATOM 673 O O . TYR A 1 87 ? -1.511 -17.926 -11.169 1.00 92.81 87 TYR A O 1
ATOM 681 N N . GLN A 1 88 ? 0.514 -17.162 -11.780 1.00 93.81 88 GLN A N 1
ATOM 682 C CA . GLN A 1 88 ? 0.908 -18.369 -12.503 1.00 93.81 88 GLN A CA 1
ATOM 683 C C . GLN A 1 88 ? 0.992 -19.576 -11.564 1.00 93.81 88 GLN A C 1
ATOM 685 O O . GLN A 1 88 ? 0.523 -20.658 -11.908 1.00 93.81 88 GLN A O 1
ATOM 690 N N . LYS A 1 89 ? 1.565 -19.406 -10.367 1.00 95.62 89 LYS A N 1
ATOM 691 C CA . LYS A 1 89 ? 1.675 -20.483 -9.378 1.00 95.62 89 LYS A CA 1
ATOM 692 C C . LYS A 1 89 ? 0.313 -20.948 -8.861 1.00 95.62 89 LYS A C 1
ATOM 694 O O . LYS A 1 89 ? 0.169 -22.127 -8.542 1.00 95.62 89 LYS A O 1
ATOM 699 N N . LEU A 1 90 ? -0.651 -20.035 -8.778 1.00 93.62 90 LEU A N 1
ATOM 700 C CA . LEU A 1 90 ? -2.030 -20.314 -8.377 1.00 93.62 90 LEU A CA 1
ATOM 701 C C . LEU A 1 90 ? -2.890 -20.900 -9.509 1.00 93.62 90 LEU A C 1
ATOM 703 O O . LEU A 1 90 ? -4.007 -21.320 -9.233 1.00 93.62 90 LEU A O 1
ATOM 707 N N . ASP A 1 91 ? -2.387 -20.935 -10.748 1.00 95.69 91 ASP A N 1
ATOM 708 C CA . ASP A 1 91 ? -3.122 -21.364 -11.948 1.00 95.69 91 ASP A CA 1
ATOM 709 C C . ASP A 1 91 ? -4.440 -20.590 -12.160 1.00 95.69 91 ASP A C 1
ATOM 711 O O . ASP A 1 91 ? -5.469 -21.133 -12.560 1.00 95.69 91 ASP A O 1
ATOM 715 N N . VAL A 1 92 ? -4.423 -19.283 -11.871 1.00 93.62 92 VAL A N 1
ATOM 716 C CA . VAL A 1 92 ? -5.588 -18.405 -12.056 1.00 93.62 92 VAL A CA 1
ATOM 717 C C . VAL A 1 92 ? -5.234 -17.146 -12.838 1.00 93.62 92 VAL A C 1
ATOM 719 O O . VAL A 1 92 ? -4.148 -16.577 -12.721 1.00 93.62 92 VAL A O 1
ATOM 722 N N . SER A 1 93 ? -6.184 -16.664 -13.642 1.00 91.56 93 SER A N 1
ATOM 723 C CA . SER A 1 93 ? -5.982 -15.455 -14.441 1.00 91.56 93 SER A CA 1
ATOM 724 C C . SER A 1 93 ? -5.972 -14.203 -13.569 1.00 91.56 93 SER A C 1
ATOM 726 O O . SER A 1 93 ? -6.963 -13.882 -12.912 1.00 91.56 93 SER A O 1
ATOM 728 N N . ARG A 1 94 ? -4.902 -13.411 -13.666 1.00 88.31 94 ARG A N 1
ATOM 729 C CA . ARG A 1 94 ? -4.812 -12.087 -13.036 1.00 88.31 94 ARG A CA 1
ATOM 730 C C . ARG A 1 94 ? -5.887 -11.109 -13.527 1.00 88.31 94 ARG A C 1
ATOM 732 O O . ARG A 1 94 ? -6.264 -10.199 -12.798 1.00 88.31 94 ARG A O 1
ATOM 739 N N . VAL A 1 95 ? -6.423 -11.280 -14.735 1.00 87.38 95 VAL A N 1
ATOM 740 C CA . VAL A 1 95 ? -7.505 -10.415 -15.243 1.00 87.38 95 VAL A CA 1
ATOM 741 C C . VAL A 1 95 ? -8.798 -10.653 -14.458 1.00 87.38 95 VAL A C 1
ATOM 743 O O . VAL A 1 95 ? -9.457 -9.701 -14.033 1.00 87.38 95 VAL A O 1
ATOM 746 N N . ALA A 1 96 ? -9.127 -11.924 -14.224 1.00 89.38 96 ALA A N 1
ATOM 747 C CA . ALA A 1 96 ? -10.334 -12.326 -13.512 1.00 89.38 96 ALA A CA 1
ATOM 748 C C . ALA A 1 96 ? -10.185 -12.202 -11.984 1.00 89.38 96 ALA A C 1
ATOM 750 O O . ALA A 1 96 ? -11.105 -11.737 -11.320 1.00 89.38 96 ALA A O 1
ATOM 751 N N . HIS A 1 97 ? -9.013 -12.549 -11.444 1.00 89.62 97 HIS A N 1
ATOM 752 C CA . HIS A 1 97 ? -8.757 -12.680 -10.001 1.00 89.62 97 HIS A CA 1
ATOM 753 C C . HIS A 1 97 ? -7.785 -11.627 -9.444 1.00 89.62 97 HIS A C 1
ATOM 755 O O . HIS A 1 97 ? -7.317 -11.731 -8.312 1.00 89.62 97 HIS A O 1
ATOM 761 N N . GLY A 1 98 ? -7.445 -10.617 -10.246 1.00 89.38 98 GLY A N 1
ATOM 762 C CA . GLY A 1 98 ? -6.614 -9.493 -9.831 1.00 89.38 98 GLY A CA 1
ATOM 763 C C . GLY A 1 98 ? -7.240 -8.726 -8.671 1.00 89.38 98 GLY A C 1
ATOM 764 O O . GLY A 1 98 ? -8.435 -8.420 -8.726 1.00 89.38 98 GLY A O 1
ATOM 765 N N . ASN A 1 99 ? -6.430 -8.365 -7.673 1.00 90.81 99 ASN A N 1
ATOM 766 C CA . ASN A 1 99 ? -6.848 -7.487 -6.578 1.00 90.81 99 ASN A CA 1
ATOM 767 C C . ASN A 1 99 ? -7.516 -6.218 -7.128 1.00 90.81 99 ASN A C 1
ATOM 769 O O . ASN A 1 99 ? -6.988 -5.573 -8.034 1.00 90.81 99 ASN A O 1
ATOM 773 N N . LYS A 1 100 ? -8.684 -5.867 -6.583 1.00 91.88 100 LYS A N 1
ATOM 774 C CA . LYS A 1 100 ? -9.449 -4.671 -6.982 1.00 91.88 100 LYS A CA 1
ATOM 775 C C . LYS A 1 100 ? -9.252 -3.495 -6.034 1.00 91.88 100 LYS A C 1
ATOM 777 O O . LYS A 1 100 ? -9.643 -2.383 -6.373 1.00 91.88 100 LYS A O 1
ATOM 782 N N . VAL A 1 101 ? -8.626 -3.741 -4.887 1.00 92.75 101 VAL A N 1
ATOM 783 C CA . VAL A 1 101 ? -8.336 -2.744 -3.861 1.00 92.75 101 VAL A CA 1
ATOM 784 C C . VAL A 1 101 ? -6.843 -2.707 -3.566 1.00 92.75 101 VAL A C 1
ATOM 786 O O . VAL A 1 101 ? -6.162 -3.729 -3.678 1.00 92.75 101 VAL A O 1
ATOM 789 N N . LEU A 1 102 ? -6.339 -1.532 -3.201 1.00 92.38 102 LEU A N 1
ATOM 790 C CA . LEU A 1 102 ? -4.952 -1.331 -2.799 1.00 92.38 102 LEU A CA 1
ATOM 791 C C . LEU A 1 102 ? -4.900 -0.552 -1.486 1.00 92.38 102 LEU A C 1
ATOM 793 O O . LEU A 1 102 ? -5.529 0.493 -1.349 1.00 92.38 102 LEU A O 1
ATOM 797 N N . PHE A 1 103 ? -4.098 -1.037 -0.546 1.00 91.62 103 PHE A N 1
ATOM 798 C CA . PHE A 1 103 ? -3.746 -0.303 0.661 1.00 91.62 103 PHE A CA 1
ATOM 799 C C . PHE A 1 103 ? -2.279 0.125 0.589 1.00 91.62 103 PHE A C 1
ATOM 801 O O . PHE A 1 103 ? -1.411 -0.683 0.252 1.00 91.62 103 PHE A O 1
ATOM 808 N N . LEU A 1 104 ? -2.000 1.392 0.890 1.00 89.69 104 LEU A N 1
ATOM 809 C CA . LEU A 1 104 ? -0.657 1.963 0.928 1.00 89.69 104 LEU A CA 1
ATOM 810 C C . LEU A 1 104 ? -0.419 2.615 2.287 1.00 89.69 104 LEU A C 1
ATOM 812 O O . LEU A 1 104 ? -1.162 3.503 2.691 1.00 89.69 104 LEU A O 1
ATOM 816 N N . SER A 1 105 ? 0.664 2.231 2.953 1.00 85.62 105 SER A N 1
ATOM 817 C CA . SER A 1 105 ? 1.170 2.943 4.124 1.00 85.62 105 SER A CA 1
ATOM 818 C C . SER A 1 105 ? 2.529 3.541 3.786 1.00 85.62 105 SER A C 1
ATOM 820 O O . SER A 1 105 ? 3.459 2.823 3.414 1.00 85.62 105 SER A O 1
ATOM 822 N N . GLN A 1 106 ? 2.630 4.865 3.869 1.00 80.38 106 GLN A N 1
ATOM 823 C CA . GLN A 1 106 ? 3.857 5.619 3.635 1.00 80.38 106 GLN A CA 1
ATOM 824 C C . GLN A 1 106 ? 4.318 6.232 4.963 1.00 80.38 106 GLN A C 1
ATOM 826 O O . GLN A 1 106 ? 3.968 7.374 5.273 1.00 80.38 106 GLN A O 1
ATOM 831 N N . PRO A 1 107 ? 5.116 5.507 5.769 1.00 74.81 107 PRO A N 1
ATOM 832 C CA . PRO A 1 107 ? 5.534 5.957 7.097 1.00 74.81 107 PRO A CA 1
ATOM 833 C C . PRO A 1 107 ? 6.686 6.977 7.030 1.00 74.81 107 PRO A C 1
ATOM 835 O O . PRO A 1 107 ? 7.575 6.972 7.879 1.00 74.81 107 PRO A O 1
ATOM 838 N N . LEU A 1 108 ? 6.707 7.825 6.001 1.00 77.19 108 LEU A N 1
ATOM 839 C CA . LEU A 1 108 ? 7.720 8.857 5.814 1.00 77.19 108 LEU A CA 1
ATOM 840 C C . LEU A 1 108 ? 7.299 10.116 6.565 1.00 77.19 108 LEU A C 1
ATOM 842 O O . LEU A 1 108 ? 6.165 10.568 6.421 1.00 77.19 108 LEU A O 1
ATOM 846 N N . ASP A 1 109 ? 8.214 10.691 7.341 1.00 75.31 109 ASP A N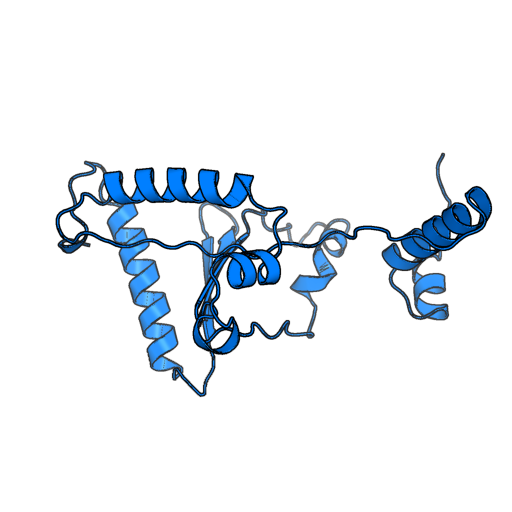 1
ATOM 847 C CA . ASP A 1 109 ? 7.949 11.954 8.025 1.00 75.31 109 ASP A CA 1
ATOM 848 C C . ASP A 1 109 ? 7.797 13.093 6.997 1.00 75.31 109 ASP A C 1
ATOM 850 O O . ASP A 1 109 ? 8.546 13.144 6.009 1.00 75.31 109 ASP A O 1
ATOM 854 N N . PRO A 1 110 ? 6.836 14.015 7.196 1.00 69.69 110 PRO A N 1
ATOM 855 C CA . PRO A 1 110 ? 6.646 15.137 6.289 1.00 69.69 110 PRO A CA 1
ATOM 856 C C . PRO A 1 110 ? 7.883 16.041 6.290 1.00 69.69 110 PRO A C 1
ATOM 858 O O . PRO A 1 110 ? 8.486 16.316 7.326 1.00 69.69 110 PRO A O 1
ATOM 861 N N . VAL A 1 111 ? 8.256 16.537 5.110 1.00 66.62 111 VAL A N 1
ATOM 862 C CA . VAL A 1 111 ? 9.389 17.460 4.976 1.00 66.62 111 VAL A CA 1
ATOM 863 C C . VAL A 1 111 ? 8.969 18.856 5.459 1.00 66.62 111 VAL A C 1
ATOM 865 O O . VAL A 1 111 ? 7.971 19.379 4.951 1.00 66.62 111 VAL A O 1
ATOM 868 N N . PRO A 1 112 ? 9.717 19.494 6.382 1.00 67.19 112 PRO A N 1
ATOM 869 C CA . PRO A 1 112 ? 9.464 20.873 6.796 1.00 67.19 112 PRO A CA 1
ATOM 870 C C . PRO A 1 112 ? 9.451 21.842 5.603 1.00 67.19 112 PRO A C 1
ATOM 872 O O . PRO A 1 112 ? 10.290 21.764 4.702 1.00 67.19 112 PRO A O 1
ATOM 875 N N . LEU A 1 113 ? 8.480 22.761 5.572 1.00 61.38 113 LEU A N 1
ATOM 876 C CA . LEU A 1 113 ? 8.285 23.689 4.447 1.00 61.38 113 LEU A CA 1
ATOM 877 C C . LEU A 1 113 ? 9.456 24.673 4.268 1.00 61.38 113 LEU A C 1
ATOM 879 O O . LEU A 1 113 ? 9.656 25.191 3.165 1.00 61.38 113 LEU A O 1
ATOM 883 N N . ASP A 1 114 ? 10.224 24.923 5.324 1.00 68.44 114 ASP A N 1
ATOM 884 C CA . ASP A 1 114 ? 11.367 25.835 5.404 1.00 68.44 114 ASP A CA 1
ATOM 885 C C . ASP A 1 114 ? 12.706 25.210 4.973 1.00 68.44 114 ASP A C 1
ATOM 887 O O . ASP A 1 114 ? 13.674 25.936 4.750 1.00 68.44 114 ASP A O 1
ATOM 891 N N . ASP A 1 115 ? 12.765 23.895 4.749 1.00 62.53 115 ASP A N 1
ATOM 892 C CA . ASP A 1 115 ? 13.980 23.222 4.290 1.00 62.53 115 ASP A CA 1
ATOM 893 C C . ASP A 1 115 ? 14.086 23.208 2.751 1.00 62.53 115 ASP A C 1
ATOM 895 O O . ASP A 1 115 ? 13.622 22.294 2.058 1.00 62.53 115 ASP A O 1
ATOM 899 N N . GLU A 1 116 ? 14.731 24.235 2.187 1.00 56.22 116 GLU A N 1
ATOM 900 C CA . GLU A 1 116 ? 14.976 24.354 0.740 1.00 56.22 116 GLU A CA 1
ATOM 901 C C . GLU A 1 116 ? 15.818 23.209 0.154 1.00 56.22 116 GLU A C 1
ATOM 903 O O . GLU A 1 116 ? 15.689 22.901 -1.035 1.00 56.22 116 GLU A O 1
ATOM 908 N N . THR A 1 117 ? 16.642 22.540 0.968 1.00 56.72 117 THR A N 1
ATOM 909 C CA . THR A 1 117 ? 17.517 21.449 0.513 1.00 56.72 117 THR A CA 1
ATOM 910 C C . THR A 1 117 ? 16.778 20.115 0.405 1.00 56.72 117 THR A C 1
ATOM 912 O O . THR A 1 117 ? 17.084 19.301 -0.473 1.00 56.72 117 THR A O 1
ATOM 915 N N . THR A 1 118 ? 15.739 19.921 1.221 1.00 53.50 118 THR A N 1
ATOM 916 C CA . THR A 1 118 ? 14.982 18.662 1.307 1.00 53.50 118 THR A CA 1
ATOM 917 C C . THR A 1 118 ? 13.714 18.663 0.452 1.00 53.50 118 THR A C 1
ATOM 919 O O . THR A 1 118 ? 13.247 17.588 0.066 1.00 53.50 118 THR A O 1
ATOM 922 N N . ARG A 1 119 ? 13.225 19.838 0.009 1.00 49.41 119 ARG A N 1
ATOM 923 C CA . ARG A 1 119 ? 12.144 19.944 -1.000 1.00 49.41 119 ARG A CA 1
ATOM 924 C C . ARG A 1 119 ? 12.403 19.053 -2.222 1.00 49.41 119 ARG A C 1
ATOM 926 O O . ARG A 1 119 ? 11.466 18.456 -2.742 1.00 49.41 119 ARG A O 1
ATOM 933 N N . ASN A 1 120 ? 13.663 18.923 -2.654 1.00 47.44 120 ASN A N 1
ATOM 934 C CA . ASN A 1 120 ? 14.067 18.174 -3.853 1.00 47.44 120 ASN A CA 1
ATOM 935 C C . ASN A 1 120 ? 14.215 16.651 -3.656 1.00 47.44 120 ASN A C 1
ATOM 937 O O . ASN A 1 120 ? 14.321 15.936 -4.650 1.00 47.44 120 ASN A O 1
ATOM 941 N N . ARG A 1 121 ? 14.204 16.130 -2.417 1.00 50.81 121 ARG A N 1
ATOM 942 C CA . ARG A 1 121 ? 14.464 14.697 -2.142 1.00 50.81 121 ARG A CA 1
ATOM 943 C C . ARG A 1 121 ? 13.321 13.765 -2.552 1.00 50.81 121 ARG A C 1
ATOM 945 O O . ARG A 1 121 ? 13.582 12.625 -2.911 1.00 50.81 121 ARG A O 1
ATOM 952 N N . TRP A 1 122 ? 12.086 14.268 -2.557 1.00 48.66 122 TRP A N 1
ATOM 953 C CA . TRP A 1 122 ? 10.870 13.503 -2.889 1.00 48.66 122 TRP A CA 1
ATOM 954 C C . TRP A 1 122 ? 9.948 14.251 -3.867 1.00 48.66 122 TRP A C 1
ATOM 956 O O . TRP A 1 122 ? 8.789 13.889 -4.079 1.00 48.66 122 TRP A O 1
ATOM 966 N N . LEU A 1 123 ? 10.477 15.306 -4.496 1.00 44.53 123 LEU A N 1
ATOM 967 C CA . LEU A 1 123 ? 9.755 16.237 -5.374 1.00 44.53 123 LEU A CA 1
ATOM 968 C C . LEU A 1 123 ? 9.148 15.562 -6.616 1.00 44.53 123 LEU A C 1
ATOM 970 O O . LEU A 1 123 ? 8.266 16.136 -7.253 1.00 44.53 123 LEU A O 1
ATOM 974 N N . VAL A 1 124 ? 9.553 14.327 -6.928 1.00 47.06 124 VAL A N 1
ATOM 975 C CA . VAL A 1 124 ? 8.924 13.540 -7.997 1.00 47.06 124 VAL A CA 1
ATOM 976 C C . VAL A 1 124 ? 7.462 13.200 -7.669 1.00 47.06 124 VAL A C 1
ATOM 978 O O . VAL A 1 124 ? 6.709 12.934 -8.592 1.00 47.06 124 VAL A O 1
ATOM 981 N N . MET A 1 125 ? 7.015 13.293 -6.409 1.00 45.44 125 MET A N 1
ATOM 982 C CA . MET A 1 125 ? 5.601 13.089 -6.052 1.00 45.44 125 MET A CA 1
ATOM 983 C C . MET A 1 125 ? 4.893 14.396 -5.666 1.00 45.44 125 MET A C 1
ATOM 985 O O . MET A 1 125 ? 3.843 14.708 -6.219 1.00 45.44 125 MET A O 1
ATOM 989 N N . ALA A 1 126 ? 5.481 15.220 -4.790 1.00 41.94 126 ALA A N 1
ATOM 990 C CA . ALA A 1 126 ? 4.773 16.350 -4.165 1.00 41.94 126 ALA A CA 1
ATOM 991 C C . ALA A 1 126 ? 4.395 17.517 -5.110 1.00 41.94 126 ALA A C 1
ATOM 993 O O . ALA A 1 126 ? 3.441 18.239 -4.832 1.00 41.94 126 ALA A O 1
ATOM 994 N N . LYS A 1 127 ? 5.109 17.722 -6.230 1.00 39.59 127 LYS A N 1
ATOM 995 C CA . LYS A 1 127 ? 4.705 18.684 -7.287 1.00 39.59 127 LYS A CA 1
ATOM 996 C C . LYS A 1 127 ? 4.410 18.020 -8.627 1.00 39.59 127 LYS A C 1
ATOM 998 O O . LYS A 1 127 ? 4.217 18.713 -9.630 1.00 39.59 127 LYS A O 1
ATOM 1003 N N . SER A 1 128 ? 4.403 16.693 -8.670 1.00 42.19 128 SER A N 1
ATOM 1004 C CA . SER A 1 128 ? 4.114 15.990 -9.905 1.00 42.19 128 SER A CA 1
ATOM 1005 C C . SER A 1 128 ? 2.630 16.096 -10.218 1.00 42.19 128 SER A C 1
ATOM 1007 O O . SER A 1 128 ? 1.772 15.651 -9.464 1.00 42.19 128 SER A O 1
ATOM 1009 N N . LYS A 1 129 ? 2.327 16.708 -11.363 1.00 40.50 129 LYS A N 1
ATOM 1010 C CA . LYS A 1 129 ? 0.993 16.654 -11.969 1.00 40.50 129 LYS A CA 1
ATOM 1011 C C . LYS A 1 129 ? 0.741 15.310 -12.662 1.00 40.50 129 LYS A C 1
ATOM 1013 O O . LYS A 1 129 ? -0.386 15.061 -13.083 1.00 40.50 129 LYS A O 1
ATOM 1018 N N . VAL A 1 130 ? 1.773 14.467 -12.806 1.00 42.34 130 VAL A N 1
ATOM 1019 C CA . VAL A 1 130 ? 1.636 13.107 -13.332 1.00 42.34 130 VAL A CA 1
ATOM 1020 C C . VAL A 1 130 ? 0.936 12.292 -12.261 1.00 42.34 130 VAL A C 1
ATOM 1022 O O . VAL A 1 130 ? 1.527 11.911 -11.252 1.00 42.34 130 VAL A O 1
ATOM 1025 N N . ARG A 1 131 ? -0.355 12.055 -12.479 1.00 49.81 131 ARG A N 1
ATOM 1026 C CA . ARG A 1 131 ? -1.109 11.105 -11.676 1.00 49.81 131 ARG A CA 1
ATOM 1027 C C . ARG A 1 131 ? -0.657 9.712 -12.085 1.00 49.81 131 ARG A C 1
ATOM 1029 O O . ARG A 1 131 ? -0.824 9.322 -13.238 1.00 49.81 131 ARG A O 1
ATOM 1036 N N . MET A 1 132 ? -0.069 8.974 -11.152 1.00 57.66 132 MET A N 1
ATOM 1037 C CA . MET A 1 132 ? 0.091 7.539 -11.330 1.00 57.66 132 MET A CA 1
ATOM 1038 C C . MET A 1 132 ? -1.310 6.935 -11.259 1.00 57.66 132 MET A C 1
ATOM 1040 O O . MET A 1 132 ? -1.911 6.907 -10.187 1.00 57.66 132 MET A O 1
ATOM 1044 N N . TYR A 1 133 ? -1.864 6.542 -12.406 1.00 57.00 133 TYR A N 1
ATOM 1045 C CA . TYR A 1 133 ? -3.147 5.851 -12.435 1.00 57.00 133 TYR A CA 1
ATOM 1046 C C . TYR A 1 133 ? -2.992 4.538 -11.677 1.00 57.00 133 TYR A C 1
ATOM 1048 O O . TYR A 1 133 ? -2.188 3.684 -12.049 1.00 57.00 133 TYR A O 1
ATOM 1056 N N . GLN A 1 134 ? -3.729 4.410 -10.583 1.00 71.25 134 GLN A N 1
ATOM 1057 C CA . GLN A 1 134 ? -3.780 3.191 -9.799 1.00 71.25 134 GLN A CA 1
ATOM 1058 C C . GLN A 1 134 ? -4.833 2.287 -10.451 1.00 71.25 134 GLN A C 1
ATOM 1060 O O . GLN A 1 134 ? -5.993 2.686 -10.516 1.00 71.25 134 GLN A O 1
ATOM 1065 N N . PRO A 1 135 ? -4.465 1.107 -10.984 1.00 82.88 135 PRO A N 1
ATOM 1066 C CA . PRO A 1 135 ? -5.391 0.220 -11.692 1.00 82.88 135 PRO A CA 1
ATOM 1067 C C . PRO A 1 135 ? -6.272 -0.579 -10.712 1.00 82.88 135 PRO A C 1
ATOM 1069 O O . PRO A 1 135 ? -6.384 -1.798 -10.814 1.00 82.88 135 PRO A O 1
ATOM 1072 N N . TYR A 1 136 ? -6.865 0.109 -9.739 1.00 89.56 136 TYR A N 1
ATOM 1073 C CA . TYR A 1 136 ? -7.672 -0.445 -8.658 1.00 89.56 136 TYR A CA 1
ATOM 1074 C C . TYR A 1 136 ? -8.971 0.357 -8.554 1.00 89.56 136 TYR A C 1
ATOM 1076 O O . TYR A 1 136 ? -8.972 1.565 -8.779 1.00 89.56 136 TYR A O 1
ATOM 1084 N N . ALA A 1 137 ? -10.070 -0.310 -8.206 1.00 92.69 137 ALA A N 1
ATOM 1085 C CA . ALA A 1 137 ? -11.361 0.343 -8.012 1.00 92.69 137 ALA A CA 1
ATOM 1086 C C . ALA A 1 137 ? -11.350 1.265 -6.781 1.00 92.69 137 ALA A C 1
ATOM 1088 O O . ALA A 1 137 ? -12.014 2.298 -6.783 1.00 92.69 137 ALA A O 1
ATOM 1089 N N . LEU A 1 138 ? -10.578 0.896 -5.754 1.00 92.81 138 LEU A N 1
ATOM 1090 C CA . LEU A 1 138 ? -10.397 1.657 -4.521 1.00 92.81 138 LEU A CA 1
ATOM 1091 C C . LEU A 1 138 ? -8.938 1.583 -4.071 1.00 92.81 138 LEU A C 1
ATOM 1093 O O . LEU A 1 138 ? -8.348 0.502 -4.019 1.00 92.81 138 LEU A O 1
ATOM 1097 N N . VAL A 1 139 ? -8.370 2.721 -3.694 1.00 93.00 139 VAL A N 1
ATOM 1098 C CA . VAL A 1 139 ? -7.071 2.808 -3.037 1.00 93.00 139 VAL A CA 1
ATOM 1099 C C . VAL A 1 139 ? -7.188 3.638 -1.777 1.00 93.00 139 VAL A C 1
ATOM 1101 O O . VAL A 1 139 ? -7.662 4.773 -1.808 1.00 93.00 139 VAL A O 1
ATOM 1104 N N . VAL A 1 140 ? -6.710 3.066 -0.680 1.00 92.44 140 VAL A N 1
ATOM 1105 C CA . VAL A 1 140 ? -6.583 3.738 0.606 1.00 92.44 140 VAL A CA 1
ATOM 1106 C C . VAL A 1 140 ? -5.104 3.949 0.875 1.00 92.44 140 VAL A C 1
ATOM 1108 O O . VAL A 1 140 ? -4.331 2.996 0.944 1.00 92.44 140 VAL A O 1
ATOM 1111 N N . GLU A 1 141 ? -4.702 5.206 1.001 1.00 91.31 141 GLU A N 1
ATOM 1112 C CA . GLU A 1 141 ? -3.335 5.594 1.321 1.00 91.31 141 GLU A CA 1
ATOM 1113 C C . GLU A 1 141 ? -3.304 6.316 2.666 1.00 91.31 141 GLU A C 1
ATOM 1115 O O . GLU A 1 141 ? -4.074 7.248 2.898 1.00 91.31 141 GLU A O 1
ATOM 1120 N N . VAL A 1 142 ? -2.399 5.886 3.541 1.00 89.50 142 VAL A N 1
ATOM 1121 C CA . VAL A 1 142 ? -2.118 6.523 4.825 1.00 89.50 142 VAL A CA 1
ATOM 1122 C C . VAL A 1 142 ? -0.692 7.054 4.798 1.00 89.50 142 VAL A C 1
ATOM 1124 O O . VAL A 1 142 ? 0.258 6.308 4.553 1.00 89.50 142 VAL A O 1
ATOM 1127 N N . SER A 1 143 ? -0.534 8.343 5.077 1.00 86.81 143 SER A N 1
ATOM 1128 C CA . SER A 1 143 ? 0.772 8.992 5.211 1.00 86.81 143 SER A CA 1
ATOM 1129 C C . SER A 1 143 ? 0.849 9.779 6.512 1.00 86.81 143 SER A C 1
ATOM 1131 O O . SER A 1 143 ? -0.155 10.337 6.959 1.00 86.81 143 SER A O 1
ATOM 1133 N N . LYS A 1 144 ? 2.042 9.895 7.098 1.00 81.38 144 LYS A N 1
ATOM 1134 C CA . LYS A 1 144 ? 2.230 10.770 8.261 1.00 81.38 144 LYS A CA 1
ATOM 1135 C C . LYS A 1 144 ? 1.996 12.237 7.894 1.00 81.38 144 LYS A C 1
ATOM 1137 O O . LYS A 1 144 ? 2.311 12.682 6.790 1.00 81.38 144 LYS A O 1
ATOM 1142 N N . SER A 1 145 ? 1.476 12.989 8.853 1.00 83.69 145 SER A N 1
ATOM 1143 C CA . SER A 1 145 ? 1.376 14.446 8.825 1.00 83.69 145 SER A CA 1
ATOM 1144 C C . SER A 1 145 ? 2.163 15.030 10.001 1.00 83.69 145 SER A C 1
ATOM 1146 O O . SER A 1 145 ? 2.789 14.300 10.766 1.00 83.69 145 SER A O 1
ATOM 1148 N N . PHE A 1 146 ? 2.230 16.357 10.102 1.00 77.75 146 PHE A N 1
ATOM 1149 C CA . PHE A 1 146 ? 2.922 17.013 11.208 1.00 77.75 146 PHE A CA 1
ATOM 1150 C C . PHE A 1 146 ? 2.230 16.705 12.546 1.00 77.75 146 PHE A C 1
ATOM 1152 O O . PHE A 1 146 ? 0.999 16.664 12.629 1.00 77.75 146 PHE A O 1
ATOM 1159 N N . GLY A 1 147 ? 3.033 16.526 13.598 1.00 81.25 147 GLY A N 1
ATOM 1160 C CA . GLY A 1 147 ? 2.553 16.093 14.915 1.00 81.25 147 GLY A CA 1
ATOM 1161 C C . GLY A 1 147 ? 2.096 14.631 14.923 1.00 81.25 147 GLY A C 1
ATOM 1162 O O . GLY A 1 147 ? 2.481 13.851 14.057 1.00 81.25 147 GLY A O 1
ATOM 1163 N N . ASP A 1 148 ? 1.239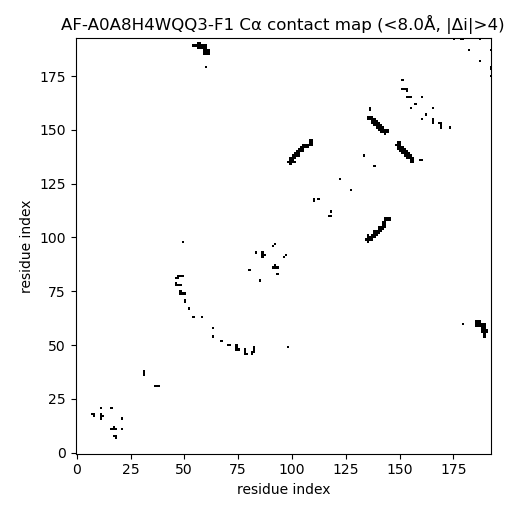 14.273 15.879 1.00 83.50 148 ASP A N 1
ATOM 1164 C CA . ASP A 1 148 ? 0.699 12.912 16.034 1.00 83.50 148 ASP A CA 1
ATOM 1165 C C . ASP A 1 148 ? -0.511 12.658 15.113 1.00 83.50 148 ASP A C 1
ATOM 1167 O O . ASP A 1 148 ? -1.509 12.058 15.508 1.00 83.50 148 ASP A O 1
ATOM 1171 N N . THR A 1 149 ? -0.455 13.165 13.875 1.00 85.88 149 THR A N 1
ATOM 1172 C CA . THR A 1 149 ? -1.558 13.078 12.907 1.00 85.88 149 THR A CA 1
ATOM 1173 C C . THR A 1 149 ? -1.162 12.302 11.657 1.00 85.88 149 THR A C 1
ATOM 1175 O O . THR A 1 149 ? -0.002 12.272 11.246 1.00 85.88 149 THR A O 1
ATOM 1178 N N . SER A 1 150 ? -2.151 11.673 11.025 1.00 88.69 150 SER A N 1
ATOM 1179 C CA . SER A 1 150 ? -2.005 10.984 9.741 1.00 88.69 150 SER A CA 1
ATOM 1180 C C . SER A 1 150 ? -3.023 11.523 8.742 1.00 88.69 150 SER A C 1
ATOM 1182 O O . SER A 1 150 ? -4.091 11.996 9.125 1.00 88.69 150 SER A O 1
ATOM 1184 N N . ILE A 1 151 ? -2.690 11.454 7.458 1.00 88.81 151 ILE A N 1
ATOM 1185 C CA . ILE A 1 151 ? -3.591 11.786 6.355 1.00 88.81 151 ILE A CA 1
ATOM 1186 C C . ILE A 1 151 ? -4.098 10.477 5.765 1.00 88.81 151 ILE A C 1
ATOM 1188 O O . ILE A 1 151 ? -3.298 9.655 5.319 1.00 88.81 151 ILE A O 1
ATOM 1192 N N . LEU A 1 152 ? -5.421 10.314 5.748 1.00 91.50 152 LEU A N 1
ATOM 1193 C CA . LEU A 1 152 ? -6.108 9.276 4.990 1.00 91.50 152 LEU A CA 1
ATOM 1194 C C . LEU A 1 152 ? -6.493 9.847 3.625 1.00 91.50 152 LEU A C 1
ATOM 1196 O O . LEU A 1 152 ? -7.175 10.869 3.536 1.00 91.50 152 LEU A O 1
ATOM 1200 N N . LYS A 1 153 ? -6.078 9.178 2.557 1.00 91.88 153 LYS A N 1
ATOM 1201 C CA . LYS A 1 153 ? -6.453 9.522 1.191 1.00 91.88 153 LYS A CA 1
ATOM 1202 C C . LYS A 1 153 ? -7.177 8.351 0.552 1.00 91.88 153 LYS A C 1
ATOM 1204 O O . LYS A 1 153 ? -6.614 7.269 0.413 1.00 91.88 153 LYS A O 1
ATOM 1209 N N . VAL A 1 154 ? -8.404 8.607 0.114 1.00 91.25 154 VAL A N 1
ATOM 1210 C CA . VAL A 1 154 ? -9.207 7.662 -0.662 1.00 91.25 154 VAL A CA 1
ATOM 1211 C C . VAL A 1 154 ? -9.162 8.076 -2.129 1.00 91.25 154 VAL A C 1
ATOM 1213 O O . VAL A 1 154 ? -9.485 9.208 -2.486 1.00 91.25 154 VAL A O 1
ATOM 1216 N N . MET A 1 155 ? -8.711 7.166 -2.984 1.00 91.25 155 MET A N 1
ATOM 1217 C CA . MET A 1 155 ? -8.726 7.303 -4.439 1.00 91.25 155 MET A CA 1
ATOM 1218 C C . MET A 1 155 ? -9.607 6.192 -5.001 1.00 91.25 155 MET A C 1
ATOM 1220 O O . MET A 1 155 ? -9.554 5.065 -4.520 1.00 91.25 155 MET A O 1
ATOM 1224 N N . TYR A 1 156 ? -10.433 6.497 -5.995 1.00 91.94 156 TYR A N 1
ATOM 1225 C CA . TYR A 1 156 ? -11.436 5.558 -6.489 1.00 91.94 156 TYR A CA 1
ATOM 1226 C C . TYR A 1 156 ? -11.642 5.696 -7.998 1.00 91.94 156 TYR A C 1
ATOM 1228 O O . TYR A 1 156 ? -11.344 6.739 -8.586 1.00 91.94 156 TYR A O 1
ATOM 1236 N N . ASP A 1 157 ? -12.137 4.626 -8.622 1.00 91.56 157 ASP A N 1
ATOM 1237 C CA . ASP A 1 157 ? -12.636 4.659 -9.997 1.00 91.56 157 ASP A CA 1
ATOM 1238 C C . ASP A 1 157 ? -14.076 5.187 -9.997 1.00 91.56 157 ASP A C 1
ATOM 1240 O O . ASP A 1 157 ? -14.989 4.532 -9.491 1.00 91.56 157 ASP A O 1
ATOM 1244 N N . GLU A 1 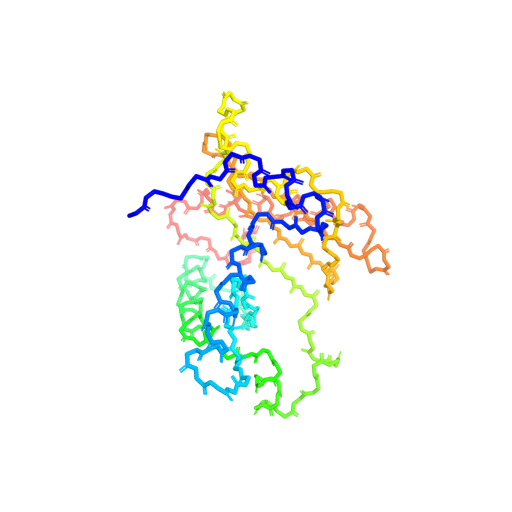158 ? -14.280 6.360 -10.596 1.00 92.31 158 GLU A N 1
ATOM 1245 C CA . GLU A 1 158 ? -15.585 7.029 -10.710 1.00 92.31 158 GLU A CA 1
ATOM 1246 C C . GLU A 1 158 ? -16.628 6.208 -11.491 1.00 92.31 158 GLU A C 1
ATOM 1248 O O . GLU A 1 158 ? -17.821 6.495 -11.431 1.00 92.31 158 GLU A O 1
ATOM 1253 N N . LYS A 1 159 ? -16.208 5.173 -12.232 1.00 92.81 159 LYS A N 1
ATOM 1254 C CA . LYS A 1 159 ? -17.126 4.226 -12.886 1.00 92.81 159 LYS A CA 1
ATOM 1255 C C . LYS A 1 159 ? -17.691 3.179 -11.928 1.00 92.81 159 LYS A C 1
ATOM 1257 O O . LYS A 1 159 ? -18.659 2.511 -12.285 1.00 92.81 159 LYS A O 1
ATOM 1262 N N . VAL A 1 160 ? -17.055 2.987 -10.773 1.00 94.12 160 VAL A N 1
ATOM 1263 C CA . VAL A 1 160 ? -17.418 1.976 -9.770 1.00 94.12 160 VAL A CA 1
ATOM 1264 C C . VAL A 1 160 ? -18.048 2.630 -8.544 1.00 94.12 160 VAL A C 1
ATOM 1266 O O . VAL A 1 160 ? -19.050 2.125 -8.044 1.00 94.12 160 VAL A O 1
ATOM 1269 N N . PHE A 1 161 ? -17.484 3.748 -8.083 1.00 95.12 161 PHE A N 1
ATOM 1270 C CA . PHE A 1 161 ? -17.934 4.466 -6.892 1.00 95.12 161 PHE A CA 1
ATOM 1271 C C . PHE A 1 161 ? -18.180 5.937 -7.212 1.00 95.12 161 PHE A C 1
ATOM 1273 O O . PHE A 1 161 ? -17.397 6.556 -7.932 1.00 95.12 161 PHE A O 1
ATOM 1280 N N . ASP A 1 162 ? -19.241 6.515 -6.652 1.00 96.25 162 ASP A N 1
ATOM 1281 C CA . ASP A 1 162 ? -19.435 7.961 -6.693 1.00 96.25 162 ASP A CA 1
ATOM 1282 C C . ASP A 1 162 ? -18.685 8.670 -5.550 1.00 96.25 162 ASP A C 1
ATOM 1284 O O . ASP A 1 162 ? -18.086 8.050 -4.666 1.00 96.25 162 ASP A O 1
ATOM 1288 N N . HIS A 1 163 ? -18.696 10.001 -5.591 1.00 93.94 163 HIS A N 1
ATOM 1289 C CA . HIS A 1 163 ? -18.001 10.815 -4.600 1.00 93.94 163 HIS A CA 1
ATOM 1290 C C . HIS A 1 163 ? -18.556 10.648 -3.182 1.00 93.94 163 HIS A C 1
ATOM 1292 O O . HIS A 1 163 ? -17.775 10.554 -2.239 1.00 93.94 163 HIS A O 1
ATOM 1298 N N . GLY A 1 164 ? -19.880 10.562 -3.031 1.00 96.88 164 GLY A N 1
ATOM 1299 C CA . GLY A 1 164 ? -20.513 10.409 -1.723 1.00 96.88 164 GLY A CA 1
ATOM 1300 C C . GLY A 1 164 ? -20.178 9.061 -1.086 1.00 96.88 164 GLY A C 1
ATOM 1301 O O . GLY A 1 164 ? -19.926 8.994 0.113 1.00 96.88 164 GLY A O 1
ATOM 1302 N N . MET A 1 165 ? -20.082 7.999 -1.892 1.00 94.75 165 MET A N 1
ATOM 1303 C CA . MET A 1 165 ? -19.597 6.692 -1.440 1.00 94.75 165 MET A CA 1
ATOM 1304 C C . MET A 1 165 ? -18.144 6.770 -0.960 1.00 94.75 165 MET A C 1
ATOM 1306 O O . MET A 1 165 ? -17.825 6.265 0.112 1.00 94.75 165 MET A O 1
ATOM 1310 N N . ALA A 1 166 ? -17.262 7.428 -1.717 1.00 92.81 166 ALA A N 1
ATOM 1311 C CA . ALA A 1 166 ? -15.861 7.576 -1.329 1.00 92.81 166 ALA A CA 1
ATOM 1312 C C . ALA A 1 166 ? -15.683 8.395 -0.035 1.00 92.81 166 ALA A C 1
ATOM 1314 O O . ALA A 1 166 ? -14.830 8.059 0.790 1.00 92.81 166 ALA A O 1
ATOM 1315 N N . GLU A 1 167 ? -16.494 9.439 0.164 1.00 95.50 167 GLU A N 1
ATOM 1316 C CA . GLU A 1 167 ? -16.540 10.204 1.416 1.00 95.50 167 GLU A CA 1
ATOM 1317 C C . GLU A 1 167 ? -17.050 9.353 2.587 1.00 95.50 167 GLU A C 1
ATOM 1319 O O . GLU A 1 167 ? -16.452 9.382 3.665 1.00 95.50 167 GLU A O 1
ATOM 1324 N N . ALA A 1 168 ? -18.098 8.551 2.371 1.00 94.94 168 ALA A N 1
ATOM 1325 C CA . ALA A 1 168 ? -18.610 7.624 3.378 1.00 94.94 168 ALA A CA 1
ATOM 1326 C C . ALA A 1 168 ? -17.539 6.604 3.791 1.00 94.94 168 ALA A C 1
ATOM 1328 O O . ALA A 1 168 ? -17.263 6.472 4.980 1.00 94.94 168 ALA A O 1
ATOM 1329 N N . PHE A 1 169 ? -16.836 5.989 2.831 1.00 95.00 169 PHE A N 1
ATOM 1330 C CA . PHE A 1 169 ? -15.725 5.075 3.120 1.00 95.00 169 PHE A CA 1
ATOM 1331 C C . PHE A 1 169 ? -14.628 5.748 3.948 1.00 95.00 169 PHE A C 1
ATOM 1333 O O . PHE A 1 169 ? -14.131 5.164 4.908 1.00 95.00 169 PHE A O 1
ATOM 1340 N N . ALA A 1 170 ? -14.244 6.982 3.605 1.00 92.62 170 ALA A N 1
ATOM 1341 C CA . ALA A 1 170 ? -13.235 7.719 4.363 1.00 92.62 170 ALA A CA 1
ATOM 1342 C C . ALA A 1 170 ? -13.692 7.981 5.810 1.00 92.62 170 ALA A C 1
ATOM 1344 O O . ALA A 1 170 ? -12.901 7.824 6.746 1.00 92.62 170 ALA A O 1
ATOM 1345 N N . SER A 1 171 ? -14.966 8.344 5.991 1.00 93.50 171 SER A N 1
ATOM 1346 C CA . SER A 1 171 ? -15.573 8.583 7.303 1.00 93.50 171 SER A CA 1
ATOM 1347 C C . SER A 1 171 ? -15.639 7.302 8.132 1.00 93.50 171 SER A C 1
ATOM 1349 O O . SER A 1 171 ? -15.229 7.307 9.291 1.00 93.50 171 SER A O 1
ATOM 1351 N N . GLU A 1 172 ? -16.105 6.203 7.542 1.00 94.12 172 GLU A N 1
ATOM 1352 C CA . GLU A 1 172 ? -16.199 4.894 8.191 1.00 94.12 172 GLU A CA 1
ATOM 1353 C C . GLU A 1 172 ? -14.817 4.391 8.613 1.00 94.12 172 GLU A C 1
ATOM 1355 O O . GLU A 1 172 ? -14.614 4.084 9.784 1.00 94.12 172 GLU A O 1
ATOM 1360 N N . ILE A 1 173 ? -13.823 4.416 7.716 1.00 93.81 173 ILE A N 1
ATOM 1361 C CA . ILE A 1 173 ? -12.443 4.006 8.033 1.00 93.81 173 ILE A CA 1
ATOM 1362 C C . ILE A 1 173 ? -11.869 4.848 9.179 1.00 93.81 173 ILE A C 1
ATOM 1364 O O . ILE A 1 173 ? -11.257 4.311 10.101 1.00 93.81 173 ILE A O 1
ATOM 1368 N N . THR A 1 174 ? -12.078 6.166 9.155 1.00 91.94 174 THR A N 1
ATOM 1369 C CA . THR A 1 174 ? -11.613 7.056 10.233 1.00 91.94 174 THR A CA 1
ATOM 1370 C C . THR A 1 174 ? -12.313 6.750 11.561 1.00 91.94 174 THR A C 1
ATOM 1372 O O . THR A 1 174 ? -11.677 6.780 12.620 1.00 91.94 174 THR A O 1
ATOM 1375 N N . GLY A 1 175 ? -13.605 6.419 11.506 1.00 88.81 175 GLY A N 1
ATOM 1376 C CA . GLY A 1 175 ? -14.397 5.977 12.650 1.00 88.81 175 GLY A CA 1
ATOM 1377 C C . GLY A 1 175 ? -13.853 4.687 13.259 1.00 88.81 175 GLY A C 1
ATOM 1378 O O . GLY A 1 175 ? -13.568 4.664 14.455 1.00 88.81 175 GLY A O 1
ATOM 1379 N N . LEU A 1 176 ? -13.603 3.667 12.432 1.00 92.00 176 LEU A N 1
ATOM 1380 C CA . LEU A 1 176 ? -13.044 2.377 12.854 1.00 92.00 176 LEU A CA 1
ATOM 1381 C C . LEU A 1 176 ? -11.662 2.537 13.505 1.00 92.00 176 LEU A C 1
ATOM 1383 O O . LEU A 1 176 ? -11.390 1.942 14.549 1.00 92.00 176 LEU A O 1
ATOM 1387 N N . VAL A 1 177 ? -10.794 3.383 12.936 1.00 90.44 177 VAL A N 1
ATOM 1388 C CA . VAL A 1 177 ? -9.485 3.705 13.535 1.00 90.44 177 VAL A CA 1
ATOM 1389 C C . VAL A 1 177 ? -9.665 4.350 14.909 1.00 90.44 177 VAL A C 1
ATOM 1391 O O . VAL A 1 177 ? -9.014 3.943 15.868 1.00 90.44 177 VAL A O 1
ATOM 1394 N N . SER A 1 178 ? -10.573 5.320 15.024 1.00 89.19 178 SER A N 1
ATOM 1395 C CA . SER A 1 178 ? -10.839 6.014 16.289 1.00 89.19 178 SER A CA 1
ATOM 1396 C C . SER A 1 178 ? -11.390 5.069 17.358 1.00 89.19 178 SER A C 1
ATOM 1398 O O . SER A 1 178 ? -10.927 5.115 18.495 1.00 89.19 178 SER A O 1
ATOM 1400 N N . ALA A 1 179 ? -12.330 4.193 16.997 1.00 87.12 179 ALA A N 1
ATOM 1401 C CA . ALA A 1 179 ? -12.887 3.184 17.893 1.00 87.12 179 ALA A CA 1
ATOM 1402 C C . ALA A 1 179 ? -11.805 2.197 18.361 1.00 87.12 179 ALA A C 1
ATOM 1404 O O . ALA A 1 179 ? -11.642 1.977 19.559 1.00 87.12 179 ALA A O 1
ATOM 1405 N N . THR A 1 180 ? -10.975 1.708 17.435 1.00 86.25 180 THR A N 1
ATOM 1406 C CA . THR A 1 180 ? -9.844 0.819 17.754 1.00 86.25 180 THR A CA 1
ATOM 1407 C C . THR A 1 180 ? -8.841 1.485 18.703 1.00 86.25 180 THR A C 1
ATOM 1409 O O . THR A 1 180 ? -8.342 0.848 19.626 1.00 86.25 180 THR A O 1
ATOM 1412 N N . MET A 1 181 ? -8.554 2.779 18.519 1.00 87.88 181 MET A N 1
ATOM 1413 C CA . MET A 1 181 ? -7.670 3.542 19.411 1.00 87.88 181 MET A CA 1
ATOM 1414 C C . MET A 1 181 ? -8.257 3.753 20.816 1.00 87.88 181 MET A C 1
ATOM 1416 O O . MET A 1 181 ? -7.495 3.979 21.754 1.00 87.88 181 MET A O 1
ATOM 1420 N N . GLN A 1 182 ? -9.584 3.698 20.965 1.00 88.69 182 GLN A N 1
ATOM 1421 C CA . GLN A 1 182 ? -10.290 3.873 22.239 1.00 88.69 182 GLN A CA 1
ATOM 1422 C C . GLN A 1 182 ? -10.492 2.555 23.008 1.00 88.69 182 GLN A C 1
ATOM 1424 O O . GLN A 1 182 ? -10.803 2.602 24.201 1.00 88.69 182 GLN A O 1
ATOM 1429 N N . ASP A 1 183 ? -10.282 1.388 22.383 1.00 87.38 183 ASP A N 1
ATOM 1430 C CA . ASP A 1 183 ? -10.344 0.076 23.050 1.00 87.38 183 ASP A CA 1
ATOM 1431 C C . ASP A 1 183 ? -9.101 -0.196 23.916 1.00 87.38 183 ASP A C 1
ATOM 1433 O O . ASP A 1 183 ? -8.327 -1.133 23.702 1.00 87.38 183 ASP A O 1
ATOM 1437 N N . GLU A 1 184 ? -8.901 0.623 24.950 1.00 83.56 184 GLU A N 1
ATOM 1438 C CA . GLU A 1 184 ? -7.761 0.510 25.870 1.00 83.56 184 GLU A CA 1
ATOM 1439 C C . GLU A 1 184 ? -7.694 -0.861 26.563 1.00 83.56 184 GLU A C 1
ATOM 1441 O O . GLU A 1 184 ? -6.617 -1.334 26.941 1.00 83.56 184 GLU A O 1
ATOM 1446 N N . LYS A 1 185 ? -8.850 -1.515 26.730 1.00 85.06 185 LYS A N 1
ATOM 1447 C CA . LYS A 1 185 ? -8.977 -2.816 27.396 1.00 85.06 185 LYS A CA 1
ATOM 1448 C C . LYS A 1 185 ? -8.798 -4.001 26.450 1.00 85.06 185 LYS A C 1
ATOM 1450 O O . LYS A 1 185 ? -8.716 -5.124 26.953 1.00 85.06 185 LYS A O 1
ATOM 1455 N N . LYS A 1 186 ? -8.696 -3.772 25.133 1.00 88.25 186 LYS A N 1
ATOM 1456 C CA . LYS A 1 186 ? -8.554 -4.820 24.105 1.00 88.25 186 LYS A CA 1
ATOM 1457 C C . LYS A 1 186 ? -9.664 -5.867 24.208 1.00 88.25 186 LYS A C 1
ATOM 1459 O O . LYS A 1 186 ? -9.412 -7.077 24.234 1.00 88.25 186 LYS A O 1
ATOM 1464 N N . SER A 1 187 ? -10.885 -5.389 24.415 1.00 88.50 187 SER A N 1
ATOM 1465 C CA . SER A 1 187 ? -12.048 -6.230 24.690 1.00 88.50 187 SER A CA 1
ATOM 1466 C C . SER A 1 187 ? -13.077 -6.233 23.573 1.00 88.50 187 SER A C 1
ATOM 1468 O O . SER A 1 187 ? -13.905 -7.139 23.580 1.00 88.50 187 SER A O 1
ATOM 1470 N N . MET A 1 188 ? -13.014 -5.274 22.644 1.00 90.94 188 MET A N 1
ATOM 1471 C CA . MET A 1 188 ? -13.959 -5.196 21.536 1.00 90.94 188 MET A CA 1
ATOM 1472 C C . MET A 1 188 ? -13.755 -6.363 20.571 1.00 90.94 188 MET A C 1
ATOM 1474 O O . MET A 1 188 ? -12.628 -6.745 20.233 1.00 90.94 188 MET A O 1
ATOM 1478 N N . THR A 1 189 ? -14.869 -6.924 20.131 1.00 92.50 189 THR A N 1
ATOM 1479 C CA . THR A 1 189 ? -14.947 -7.870 19.017 1.00 92.50 189 THR A CA 1
ATOM 1480 C C . THR A 1 189 ? -15.115 -7.129 17.695 1.00 92.50 189 THR A C 1
ATOM 1482 O O . THR A 1 189 ? -15.481 -5.956 17.682 1.00 92.50 189 THR A O 1
ATOM 1485 N N . VAL A 1 190 ? -14.831 -7.792 16.574 1.00 87.00 190 VAL A N 1
ATOM 1486 C CA . VAL A 1 190 ? -14.965 -7.196 15.233 1.00 87.00 190 VAL A CA 1
ATOM 1487 C C . VAL A 1 190 ? -16.397 -6.735 14.938 1.00 87.00 190 VAL A C 1
ATOM 1489 O O . VAL A 1 190 ? -16.568 -5.759 14.220 1.00 87.00 190 VAL A O 1
ATOM 1492 N N . GLU A 1 191 ? -17.416 -7.391 15.497 1.00 88.00 191 GLU A N 1
ATOM 1493 C CA . GLU A 1 191 ? -18.822 -6.975 15.354 1.00 88.00 191 GLU A CA 1
ATOM 1494 C C . GLU A 1 191 ? -19.179 -5.709 16.160 1.00 88.00 191 GLU A C 1
ATOM 1496 O O . GLU A 1 191 ? -20.153 -5.029 15.842 1.00 88.00 191 GLU A O 1
ATOM 1501 N N . GLU A 1 192 ? -18.411 -5.383 17.203 1.00 82.94 192 GLU A N 1
ATOM 1502 C CA . GLU A 1 192 ? -18.686 -4.251 18.102 1.00 82.94 192 GLU A CA 1
ATOM 1503 C C . GLU A 1 192 ? -18.037 -2.930 17.660 1.00 82.94 192 GLU A C 1
ATOM 1505 O O . GLU A 1 192 ? -18.342 -1.889 18.252 1.00 82.94 192 GLU A O 1
ATOM 1510 N N . VAL A 1 193 ? -17.136 -2.964 16.669 1.00 75.62 193 VAL A N 1
ATOM 1511 C CA . VAL A 1 193 ? -16.486 -1.776 16.079 1.00 75.62 193 VAL A CA 1
ATOM 1512 C C . VAL A 1 193 ? -17.299 -1.258 14.899 1.00 75.62 193 VAL A C 1
ATOM 1514 O O . VAL A 1 193 ? -17.520 -0.026 14.857 1.00 75.62 193 VAL A O 1
#

Foldseek 3Di:
DDDPCVCVCVVCVVVVHDSVVVVVVVVQVVVCVVPVDHDDDDDDDFADWDQDDDFDQQAFPVVSVVVVVVSVVVGVVVRVDHPVNVCVVVVHDCVVPPAQEEEEEDADEDDDPPPPPCCPVPVCPPVDPDDPDDNHQWYWYWYDDPDPDIDTDIDGDCVNDPPVRSVVVSVVVVVVVVVVVVPPVSPDGNNRD

Sequence (193 aa):
MKMDTRGIDQVARNFGVTPSIIFQAAFTLWLARATKSGHSINGTLANFLPIWTGTDPSEKVSDLLTRLQEDFWAVTENGLVGLDDIYQKLDVSRVAHGNKVLFLSQPLDPVPLDDETTRNRWLVMAKSKVRMYQPYALVVEVSKSFGDTSILKVMYDEKVFDHGMAEAFASEITGLVSATMQDEKKSMTVEEV

Nearest PDB structures (foldseek):
  7c1h-assembly4_D  TM=5.901E-01  e=3.608E-01  Mycetohabitans rhizoxinica HKI 454
  9bfe-assembly1_B  TM=5.837E-01  e=7.407E-01  Brevibacillus parabrevis
  7c1p-assembly1_A  TM=6.081E-01  e=1.850E+00  Mycetohabitans rhizoxinica HKI 454
  4kzs-assembly1_A  TM=2.017E-01  e=2.403E+00  Helicobacter pylori R046Wa
  3ggc-assembly1_A-2  TM=2.169E-01  e=7.797E+00  Homo sapiens